Protein AF-A0AAW0RU23-F1 (afdb_monomer_lite)

Structure (mmCIF, N/CA/C/O backbone):
data_AF-A0AAW0RU23-F1
#
_entry.id   AF-A0AAW0RU23-F1
#
loop_
_atom_site.group_PDB
_atom_site.id
_atom_site.type_symbol
_atom_site.label_atom_id
_atom_site.label_alt_id
_atom_site.label_comp_id
_atom_site.label_asym_id
_atom_site.label_entity_id
_atom_site.label_seq_id
_atom_site.pdbx_PDB_ins_code
_atom_site.Cartn_x
_atom_site.Cartn_y
_atom_site.Cartn_z
_atom_site.occupancy
_atom_site.B_iso_or_equiv
_atom_site.auth_seq_id
_atom_site.auth_comp_id
_atom_site.auth_asym_id
_atom_site.auth_atom_id
_atom_site.pdbx_PDB_model_num
ATOM 1 N N . MET A 1 1 ? -8.037 -22.443 -34.637 1.00 38.09 1 MET A N 1
ATOM 2 C CA . MET A 1 1 ? -6.584 -22.162 -34.730 1.00 38.09 1 MET A CA 1
ATOM 3 C C . MET A 1 1 ? -6.130 -20.941 -33.919 1.00 38.09 1 MET A C 1
ATOM 5 O O . MET A 1 1 ? -4.995 -20.953 -33.476 1.00 38.09 1 MET A O 1
ATOM 9 N N . SER A 1 2 ? -6.974 -19.939 -33.635 1.00 35.97 2 SER A N 1
ATOM 10 C CA . SER A 1 2 ? -6.599 -18.758 -32.823 1.00 35.97 2 SER A CA 1
ATOM 11 C C . SER A 1 2 ? -6.373 -19.030 -31.323 1.00 35.97 2 SER A C 1
ATOM 13 O O . SER A 1 2 ? -5.553 -18.364 -30.702 1.00 35.97 2 SER A O 1
ATOM 15 N N . GLN A 1 3 ? -7.039 -20.031 -30.735 1.00 36.38 3 GLN A N 1
ATOM 16 C CA . GLN A 1 3 ? -6.886 -20.366 -29.307 1.00 36.38 3 GLN A CA 1
ATOM 17 C C . GLN A 1 3 ? -5.561 -21.070 -28.964 1.00 36.38 3 GLN A C 1
ATOM 19 O O . GLN A 1 3 ? -5.046 -20.898 -27.863 1.00 36.38 3 GLN A O 1
ATOM 24 N N . PHE A 1 4 ? -4.975 -21.823 -29.902 1.00 34.88 4 PHE A N 1
ATOM 25 C CA . PHE A 1 4 ? -3.694 -22.505 -29.673 1.00 34.88 4 PHE A CA 1
ATOM 26 C C . PHE A 1 4 ? -2.514 -21.526 -29.663 1.00 34.88 4 PHE A C 1
ATOM 28 O O . PHE A 1 4 ? -1.652 -21.635 -28.797 1.00 34.88 4 PHE A O 1
ATOM 35 N N . PHE A 1 5 ? -2.523 -20.525 -30.553 1.00 41.91 5 PHE A N 1
ATOM 36 C CA . PHE A 1 5 ? -1.505 -19.472 -30.570 1.00 41.91 5 PHE A CA 1
ATOM 37 C C . PHE A 1 5 ? -1.554 -18.593 -29.315 1.00 41.91 5 PHE A C 1
ATOM 39 O O . PHE A 1 5 ? -0.505 -18.232 -28.788 1.00 41.91 5 PHE A O 1
ATOM 46 N N . GLY A 1 6 ? -2.745 -18.296 -28.783 1.00 51.44 6 GLY A N 1
ATOM 47 C CA . GLY A 1 6 ? -2.887 -17.521 -27.545 1.00 51.44 6 GLY A CA 1
ATOM 48 C C . GLY A 1 6 ? -2.181 -18.171 -26.349 1.00 51.44 6 GLY A C 1
ATOM 49 O O . GLY A 1 6 ? -1.418 -17.505 -25.652 1.00 51.44 6 GLY A O 1
ATOM 50 N N . ASN A 1 7 ? -2.349 -19.485 -26.169 1.00 56.75 7 ASN A N 1
ATOM 51 C CA . ASN A 1 7 ? -1.739 -20.213 -25.053 1.00 56.75 7 ASN A CA 1
ATOM 52 C C . ASN A 1 7 ? -0.218 -20.338 -25.174 1.00 56.75 7 ASN A C 1
ATOM 54 O O . ASN A 1 7 ? 0.485 -20.140 -24.187 1.00 56.75 7 ASN A O 1
ATOM 58 N N . SER A 1 8 ? 0.315 -20.625 -26.362 1.00 55.78 8 SER A N 1
ATOM 59 C CA . SER A 1 8 ? 1.769 -20.732 -26.547 1.00 55.78 8 SER A CA 1
ATOM 60 C C . SER A 1 8 ? 2.477 -19.383 -26.401 1.00 55.78 8 SER A C 1
ATOM 62 O O . SER A 1 8 ? 3.564 -19.325 -25.831 1.00 55.78 8 SER A O 1
ATOM 64 N N . THR A 1 9 ? 1.850 -18.290 -26.844 1.00 60.88 9 THR A N 1
ATOM 65 C CA . THR A 1 9 ? 2.414 -16.934 -26.702 1.00 60.88 9 THR A CA 1
ATOM 66 C C . THR A 1 9 ? 2.360 -16.458 -25.249 1.00 60.88 9 THR A C 1
ATOM 68 O O . THR A 1 9 ? 3.312 -15.856 -24.758 1.00 60.88 9 THR A O 1
ATOM 71 N N . PHE A 1 10 ? 1.286 -16.794 -24.530 1.00 62.72 10 PHE A N 1
ATOM 72 C CA . PHE A 1 10 ? 1.149 -16.530 -23.098 1.00 62.72 10 PHE A CA 1
ATOM 73 C C . PHE A 1 10 ? 2.180 -17.304 -22.261 1.00 62.72 10 PHE A C 1
ATOM 75 O O . PHE A 1 10 ? 2.854 -16.720 -21.414 1.00 62.72 10 PHE A O 1
ATOM 82 N N . LEU A 1 11 ? 2.364 -18.601 -22.535 1.00 67.81 11 LEU A N 1
ATOM 83 C CA . LEU A 1 11 ? 3.359 -19.434 -21.851 1.00 67.81 11 LEU A CA 1
ATOM 84 C C . LEU A 1 11 ? 4.793 -18.971 -22.133 1.00 67.81 11 LEU A C 1
ATOM 86 O O . LEU A 1 11 ? 5.612 -18.946 -21.217 1.00 67.81 11 LEU A O 1
ATOM 90 N N . LEU A 1 12 ? 5.085 -18.556 -23.370 1.00 65.62 12 LEU A N 1
ATOM 91 C CA . LEU A 1 12 ? 6.379 -17.979 -23.731 1.00 65.62 12 LEU A CA 1
ATOM 92 C C . LEU A 1 12 ? 6.622 -16.647 -23.006 1.00 65.62 12 LEU A C 1
ATOM 94 O O . LEU A 1 12 ? 7.703 -16.446 -22.461 1.00 65.62 12 LEU A O 1
ATOM 98 N N . GLY A 1 13 ? 5.614 -15.769 -22.948 1.00 60.81 13 GLY A N 1
ATOM 99 C CA . GLY A 1 13 ? 5.683 -14.505 -22.211 1.00 60.81 13 GLY A CA 1
ATOM 100 C C . GLY A 1 13 ? 5.986 -14.717 -20.726 1.00 60.81 13 GLY A C 1
ATOM 101 O O . GLY A 1 13 ? 6.918 -14.106 -20.206 1.00 60.81 13 GLY A O 1
ATOM 102 N N . ARG A 1 14 ? 5.284 -15.656 -20.073 1.00 62.38 14 ARG A N 1
ATOM 103 C CA . ARG A 1 14 ? 5.563 -16.027 -18.675 1.00 62.38 14 ARG A CA 1
ATOM 104 C C . ARG A 1 14 ? 6.965 -16.592 -18.498 1.00 62.38 14 ARG A C 1
ATOM 106 O O . ARG A 1 14 ? 7.697 -16.125 -17.637 1.00 62.38 14 ARG A O 1
ATOM 113 N N . TYR A 1 15 ? 7.364 -17.554 -19.331 1.00 66.00 15 TYR A N 1
ATOM 114 C CA . TYR A 1 15 ? 8.691 -18.167 -19.248 1.00 66.00 15 TYR A CA 1
ATOM 115 C C . TYR A 1 15 ? 9.813 -17.130 -19.392 1.00 66.00 15 TYR A C 1
ATOM 117 O O . TYR A 1 15 ? 10.787 -17.157 -18.638 1.00 66.00 15 TYR A O 1
ATOM 125 N N . LEU A 1 16 ? 9.676 -16.194 -20.333 1.00 64.50 16 LEU A N 1
ATOM 126 C CA . LEU A 1 16 ? 10.646 -15.121 -20.533 1.00 64.50 16 LEU A CA 1
ATOM 127 C C . LEU A 1 16 ? 10.663 -14.145 -19.355 1.00 64.50 16 LEU A C 1
ATOM 129 O O . LEU A 1 16 ? 11.746 -13.807 -18.888 1.00 64.50 16 LEU A O 1
ATOM 133 N N . ALA A 1 17 ? 9.501 -13.744 -18.834 1.00 60.34 17 ALA A N 1
ATOM 134 C CA . ALA A 1 17 ? 9.418 -12.869 -17.668 1.00 60.34 17 ALA A CA 1
ATOM 135 C C . ALA A 1 17 ? 10.075 -13.497 -16.430 1.00 60.34 17 ALA A C 1
ATOM 137 O O . ALA A 1 17 ? 10.890 -12.848 -15.777 1.00 60.34 17 ALA A O 1
ATOM 138 N N . THR A 1 18 ? 9.815 -14.781 -16.160 1.00 60.78 18 THR A N 1
ATOM 139 C CA . THR A 1 18 ? 10.441 -15.499 -15.041 1.00 60.78 18 THR A CA 1
ATOM 140 C C . THR A 1 18 ? 11.961 -15.577 -15.205 1.00 60.78 18 THR A C 1
ATOM 142 O O . THR A 1 18 ? 12.696 -15.305 -14.261 1.00 60.78 18 THR A O 1
ATOM 145 N N . ASN A 1 19 ? 12.467 -15.878 -16.406 1.00 59.69 19 ASN A N 1
ATOM 146 C CA . ASN A 1 19 ? 13.914 -15.963 -16.637 1.00 59.69 19 ASN A CA 1
ATOM 147 C C . ASN A 1 19 ? 14.618 -14.595 -16.636 1.00 59.69 19 ASN A C 1
ATOM 149 O O . ASN A 1 19 ? 15.787 -14.513 -16.252 1.00 59.69 19 ASN A O 1
ATOM 153 N N . LEU A 1 20 ? 13.929 -13.526 -17.046 1.00 61.69 20 LEU A N 1
ATOM 154 C CA . LEU A 1 20 ? 14.442 -12.154 -16.996 1.00 61.69 20 LEU A CA 1
ATOM 155 C C . LEU A 1 20 ? 14.498 -11.626 -15.556 1.00 61.69 20 LEU A C 1
ATOM 157 O O . LEU A 1 20 ? 15.523 -11.064 -15.168 1.00 61.69 20 LEU A O 1
ATOM 161 N N . ALA A 1 21 ? 13.451 -11.878 -14.762 1.00 53.62 21 ALA A N 1
ATOM 162 C CA . ALA A 1 21 ? 13.387 -11.520 -13.344 1.00 53.62 21 ALA A CA 1
ATOM 163 C C . ALA A 1 21 ? 14.470 -12.242 -12.521 1.00 53.62 21 ALA A C 1
ATOM 165 O O . ALA A 1 21 ? 15.163 -11.624 -11.714 1.00 53.62 21 ALA A O 1
ATOM 166 N N . VAL A 1 22 ? 14.687 -13.538 -12.778 1.00 49.31 22 VAL A N 1
ATOM 167 C CA . VAL A 1 22 ? 15.686 -14.347 -12.055 1.00 49.31 22 VAL A CA 1
ATOM 168 C C . VAL A 1 22 ? 17.123 -13.910 -12.359 1.00 49.31 22 VAL A C 1
ATOM 170 O O . VAL A 1 22 ? 17.962 -13.905 -11.462 1.00 49.31 22 VAL A O 1
ATOM 173 N N . ASN A 1 23 ? 17.429 -13.510 -13.597 1.00 49.94 23 ASN A N 1
ATOM 174 C CA . ASN A 1 23 ? 18.815 -13.250 -14.000 1.00 49.94 23 ASN A CA 1
ATOM 175 C C . ASN A 1 23 ? 19.253 -11.781 -13.899 1.00 49.94 23 ASN A C 1
ATOM 177 O O . ASN A 1 23 ? 20.418 -11.495 -14.175 1.00 49.94 23 ASN A O 1
ATOM 181 N N . ARG A 1 24 ? 18.354 -10.839 -13.552 1.00 54.88 24 ARG A N 1
ATOM 182 C CA . ARG A 1 24 ? 18.622 -9.378 -13.520 1.00 54.88 24 ARG A CA 1
ATOM 183 C C . ARG A 1 24 ? 19.391 -8.872 -14.756 1.00 54.88 24 ARG A C 1
ATOM 185 O O . ARG A 1 24 ? 20.092 -7.862 -14.713 1.00 54.88 24 ARG A O 1
ATOM 192 N N . ALA A 1 25 ? 19.252 -9.565 -15.886 1.00 53.34 25 ALA A N 1
ATOM 193 C CA . ALA A 1 25 ? 20.052 -9.375 -17.094 1.00 53.34 25 ALA A CA 1
ATOM 194 C C . ALA A 1 25 ? 19.447 -8.307 -18.021 1.00 53.34 25 ALA A C 1
ATOM 196 O O . ALA A 1 25 ? 19.596 -8.363 -19.242 1.00 53.34 25 ALA A O 1
ATOM 197 N N . PHE A 1 26 ? 18.751 -7.319 -17.453 1.00 57.19 26 PHE A N 1
ATOM 198 C CA . PHE A 1 26 ? 17.956 -6.335 -18.192 1.00 57.19 26 PHE A CA 1
ATOM 199 C C . PHE A 1 26 ? 18.787 -5.490 -19.166 1.00 57.19 26 PHE A C 1
ATOM 201 O O . PHE A 1 26 ? 18.306 -5.140 -20.242 1.00 57.19 26 PHE A O 1
ATOM 208 N N . ALA A 1 27 ? 20.059 -5.231 -18.844 1.00 49.38 27 ALA A N 1
ATOM 209 C CA . ALA A 1 27 ? 20.971 -4.512 -19.734 1.00 49.38 27 ALA A CA 1
ATOM 210 C C . ALA A 1 27 ? 21.321 -5.311 -21.007 1.00 49.38 27 ALA A C 1
ATOM 212 O O . ALA A 1 27 ? 21.412 -4.724 -22.083 1.00 49.38 27 ALA A O 1
ATOM 213 N N . MET A 1 28 ? 21.461 -6.641 -20.911 1.00 49.16 28 MET A N 1
ATOM 214 C CA . MET A 1 28 ? 21.683 -7.520 -22.072 1.00 49.16 28 MET A CA 1
ATOM 215 C C . MET A 1 28 ? 20.376 -7.856 -22.802 1.00 49.16 28 MET A C 1
ATOM 217 O O . MET A 1 28 ? 20.379 -8.085 -24.009 1.00 49.16 28 MET A O 1
ATOM 221 N N . ALA A 1 29 ? 19.245 -7.821 -22.097 1.00 59.72 29 ALA A N 1
ATOM 222 C CA . ALA A 1 29 ? 17.933 -8.125 -22.652 1.00 59.72 29 ALA A CA 1
ATOM 223 C C . ALA A 1 29 ? 17.276 -6.962 -23.414 1.00 59.72 29 ALA A C 1
ATOM 225 O O . ALA A 1 29 ? 16.262 -7.188 -24.062 1.00 59.72 29 ALA A O 1
ATOM 226 N N . ARG A 1 30 ? 17.821 -5.735 -23.387 1.00 61.84 30 ARG A N 1
ATOM 227 C CA . ARG A 1 30 ? 17.202 -4.560 -24.037 1.00 61.84 30 ARG A CA 1
ATOM 228 C C . ARG A 1 30 ? 16.893 -4.788 -25.520 1.00 61.84 30 ARG A C 1
ATOM 230 O O . ARG A 1 30 ? 15.743 -4.658 -25.926 1.00 61.84 30 ARG A O 1
ATOM 237 N N . GLY A 1 31 ? 17.900 -5.167 -26.310 1.00 63.31 31 GLY A N 1
ATOM 238 C CA . GLY A 1 31 ? 17.716 -5.419 -27.745 1.00 63.31 31 GLY A CA 1
ATOM 239 C C . GLY A 1 31 ? 16.822 -6.630 -28.028 1.00 63.31 31 GLY A C 1
ATOM 240 O O . GLY A 1 31 ? 16.142 -6.677 -29.047 1.00 63.31 31 GLY A O 1
ATOM 241 N N . PHE A 1 32 ? 16.776 -7.585 -27.097 1.00 69.94 32 PHE A N 1
ATOM 242 C CA . PHE A 1 32 ? 15.933 -8.771 -27.194 1.00 69.94 32 PHE A CA 1
ATOM 243 C C . PHE A 1 32 ? 14.460 -8.451 -26.901 1.00 69.94 32 PHE A C 1
ATOM 245 O O . PHE A 1 32 ? 13.590 -8.811 -27.687 1.00 69.94 32 PHE A O 1
ATOM 252 N N . ILE A 1 33 ? 14.171 -7.707 -25.829 1.00 73.50 33 ILE A N 1
ATOM 253 C CA . ILE A 1 33 ? 12.808 -7.306 -25.459 1.00 73.50 33 ILE A CA 1
ATOM 254 C C . ILE A 1 33 ? 12.221 -6.374 -26.522 1.00 73.50 33 ILE A C 1
ATOM 256 O O . ILE A 1 33 ? 11.090 -6.586 -26.952 1.00 73.50 33 ILE A O 1
ATOM 260 N N . GLU A 1 34 ? 12.990 -5.387 -26.996 1.00 74.69 34 GLU A N 1
ATOM 261 C CA . GLU A 1 34 ? 12.545 -4.443 -28.033 1.00 74.69 34 GLU A CA 1
ATOM 262 C C . GLU A 1 34 ? 12.265 -5.129 -29.387 1.00 74.69 34 GLU A C 1
ATOM 264 O O . GLU A 1 34 ? 11.477 -4.609 -30.177 1.00 74.69 34 GLU A O 1
ATOM 269 N N . SER A 1 35 ? 12.842 -6.313 -29.640 1.00 80.81 35 SER A N 1
ATOM 270 C CA . SER A 1 35 ? 12.597 -7.086 -30.867 1.00 80.81 35 SER A CA 1
ATOM 271 C C . SER A 1 35 ? 11.231 -7.784 -30.910 1.00 80.81 35 SER A C 1
ATOM 273 O O . SER A 1 35 ? 10.768 -8.160 -31.988 1.00 80.81 35 SER A O 1
ATOM 275 N N . PHE A 1 36 ? 10.561 -7.946 -29.763 1.00 81.50 36 PHE A N 1
ATOM 276 C CA . PHE A 1 36 ? 9.238 -8.564 -29.717 1.00 81.50 36 PHE A CA 1
ATOM 277 C C . PHE A 1 36 ? 8.126 -7.587 -30.115 1.00 81.50 36 PHE A C 1
ATOM 279 O O . PHE A 1 36 ? 8.243 -6.397 -29.832 1.00 81.50 36 PHE A O 1
ATOM 286 N N . PRO A 1 37 ? 7.005 -8.068 -30.686 1.00 85.94 37 PRO A N 1
ATOM 287 C CA . PRO A 1 37 ? 5.783 -7.278 -30.839 1.00 85.94 37 PRO A CA 1
ATOM 288 C C . PRO A 1 37 ? 5.305 -6.672 -29.511 1.00 85.94 37 PRO A C 1
ATOM 290 O O . PRO A 1 37 ? 5.506 -7.266 -28.446 1.00 85.94 37 PRO A O 1
ATOM 293 N N . VAL A 1 38 ? 4.635 -5.515 -29.580 1.00 84.12 38 VAL A N 1
ATOM 294 C CA . VAL A 1 38 ? 4.114 -4.777 -28.409 1.00 84.12 38 VAL A CA 1
ATOM 295 C C . VAL A 1 38 ? 3.295 -5.695 -27.504 1.00 84.12 38 VAL A C 1
ATOM 297 O O . VAL A 1 38 ? 3.458 -5.674 -26.292 1.00 84.12 38 VAL A O 1
ATOM 300 N N . GLU A 1 39 ? 2.461 -6.559 -28.075 1.00 83.25 39 GLU A N 1
ATOM 301 C CA . GLU A 1 39 ? 1.577 -7.457 -27.335 1.00 83.25 39 GLU A CA 1
ATOM 302 C C . GLU A 1 39 ? 2.360 -8.416 -26.430 1.00 83.25 39 GLU A C 1
ATOM 304 O O . GLU A 1 39 ? 1.966 -8.656 -25.289 1.00 83.25 39 GLU A O 1
ATOM 309 N N . ILE A 1 40 ? 3.497 -8.928 -26.911 1.00 80.38 40 ILE A N 1
ATOM 310 C CA . ILE A 1 40 ? 4.370 -9.817 -26.135 1.00 80.38 40 ILE A CA 1
ATOM 311 C C . ILE A 1 40 ? 5.120 -9.018 -25.067 1.00 80.38 40 ILE A C 1
ATOM 313 O O . ILE A 1 40 ? 5.227 -9.479 -23.932 1.00 80.38 40 ILE A O 1
ATOM 317 N N . ARG A 1 41 ? 5.585 -7.803 -25.384 1.00 83.62 41 ARG A N 1
ATOM 318 C CA . ARG A 1 41 ? 6.240 -6.927 -24.399 1.00 83.62 41 ARG A CA 1
ATOM 319 C C . ARG A 1 41 ? 5.310 -6.577 -23.241 1.00 83.62 41 ARG A C 1
ATOM 321 O O . ARG A 1 41 ? 5.702 -6.719 -22.090 1.00 83.62 41 ARG A O 1
ATOM 328 N N . LEU A 1 42 ? 4.060 -6.220 -23.535 1.00 83.25 42 LEU A N 1
ATOM 329 C CA . LEU A 1 42 ? 3.047 -5.931 -22.518 1.00 83.25 42 LEU A CA 1
ATOM 330 C C . LEU A 1 42 ? 2.737 -7.152 -21.640 1.00 83.25 42 LEU A C 1
ATOM 332 O O . LEU A 1 42 ? 2.493 -6.991 -20.446 1.00 83.25 42 LEU A O 1
ATOM 336 N N . LEU A 1 43 ? 2.758 -8.367 -22.201 1.00 80.19 43 LEU A N 1
ATOM 337 C CA . LEU A 1 43 ? 2.636 -9.599 -21.414 1.00 80.19 43 LEU A CA 1
ATOM 338 C C . LEU A 1 43 ? 3.840 -9.806 -20.492 1.00 80.19 43 LEU A C 1
ATOM 340 O O . LEU A 1 43 ? 3.646 -10.151 -19.333 1.00 80.19 43 LEU A O 1
ATOM 344 N N . ILE A 1 44 ? 5.058 -9.553 -20.977 1.00 80.38 44 ILE A N 1
ATOM 345 C CA . ILE A 1 44 ? 6.272 -9.631 -20.153 1.00 80.38 44 ILE A CA 1
ATOM 346 C C . ILE A 1 44 ? 6.192 -8.619 -19.005 1.00 80.38 44 ILE A C 1
ATOM 348 O O . ILE A 1 44 ? 6.396 -8.992 -17.856 1.00 80.38 44 ILE A O 1
ATOM 352 N N . TYR A 1 45 ? 5.831 -7.365 -19.293 1.00 83.38 45 TYR A N 1
ATOM 353 C CA . TYR A 1 45 ? 5.740 -6.311 -18.280 1.00 83.38 45 TYR A CA 1
ATOM 354 C C . TYR A 1 45 ? 4.728 -6.639 -17.177 1.00 83.38 45 TYR A C 1
ATOM 356 O O . TYR A 1 45 ? 4.981 -6.357 -16.012 1.00 83.38 45 TYR A O 1
ATOM 364 N N . ARG A 1 46 ? 3.607 -7.287 -17.506 1.00 77.69 46 ARG A N 1
ATOM 365 C CA . ARG A 1 46 ? 2.605 -7.698 -16.507 1.00 77.69 46 ARG A CA 1
ATOM 366 C C . ARG A 1 46 ? 3.103 -8.743 -15.513 1.00 77.69 46 ARG A C 1
ATOM 368 O O . ARG A 1 46 ? 2.539 -8.844 -14.432 1.00 77.69 46 ARG A O 1
ATOM 375 N N . GLU A 1 47 ? 4.115 -9.517 -15.882 1.00 79.00 47 GLU A N 1
ATOM 376 C CA . GLU A 1 47 ? 4.689 -10.565 -15.032 1.00 79.00 47 GLU A CA 1
ATOM 377 C C . GLU A 1 47 ? 5.990 -10.102 -14.345 1.00 79.00 47 GLU A C 1
ATOM 379 O O . GLU A 1 47 ? 6.580 -10.855 -13.572 1.00 79.00 47 GLU A O 1
ATOM 384 N N . CYS A 1 48 ? 6.460 -8.881 -14.624 1.00 76.81 48 CYS A N 1
ATOM 385 C CA . CYS A 1 48 ? 7.631 -8.294 -13.978 1.00 76.81 48 CYS A CA 1
ATOM 386 C C . CYS A 1 48 ? 7.278 -7.697 -12.609 1.00 76.81 48 CYS A C 1
ATOM 388 O O . CYS A 1 48 ? 6.186 -7.164 -12.409 1.00 76.81 48 CYS A O 1
ATOM 390 N N . SER A 1 49 ? 8.241 -7.722 -11.680 1.00 77.88 49 SER A N 1
ATOM 391 C CA . SER A 1 49 ? 8.111 -6.975 -10.426 1.00 77.88 49 SER A CA 1
ATOM 392 C C . SER A 1 49 ? 8.082 -5.468 -10.695 1.00 77.88 49 SER A C 1
ATOM 394 O O . SER A 1 49 ? 8.567 -4.987 -11.725 1.00 77.88 49 SER A O 1
ATOM 396 N N . PHE A 1 50 ? 7.553 -4.693 -9.749 1.00 80.38 50 PHE A N 1
ATOM 397 C CA . PHE A 1 50 ? 7.486 -3.242 -9.902 1.00 80.38 50 PHE A CA 1
ATOM 398 C C . PHE A 1 50 ? 8.881 -2.601 -10.038 1.00 80.38 50 PHE A C 1
ATOM 400 O O . PHE A 1 50 ? 9.074 -1.664 -10.814 1.00 80.38 50 PHE A O 1
ATOM 407 N N . THR A 1 51 ? 9.882 -3.159 -9.357 1.00 77.94 51 THR A N 1
ATOM 408 C CA . THR A 1 51 ? 11.286 -2.746 -9.483 1.00 77.94 51 THR A CA 1
ATOM 409 C C . THR A 1 51 ? 11.873 -3.056 -10.855 1.00 77.94 51 THR A C 1
ATOM 411 O O . THR A 1 51 ? 12.542 -2.201 -11.443 1.00 77.94 51 THR A O 1
ATOM 414 N N . ASP A 1 52 ? 11.601 -4.239 -11.407 1.00 79.62 52 ASP A N 1
ATOM 415 C CA . ASP A 1 52 ? 12.052 -4.589 -12.757 1.00 79.62 52 ASP A CA 1
ATOM 416 C C . ASP A 1 52 ? 11.446 -3.640 -13.793 1.00 79.62 52 ASP A C 1
ATOM 418 O O . ASP A 1 52 ? 12.145 -3.142 -14.678 1.00 79.62 52 ASP A O 1
ATOM 422 N N . LEU A 1 53 ? 10.160 -3.319 -13.637 1.00 81.50 53 LEU A N 1
ATOM 423 C CA . LEU A 1 53 ? 9.463 -2.340 -14.466 1.00 81.50 53 LEU A CA 1
ATOM 424 C C . LEU A 1 53 ? 10.072 -0.945 -14.348 1.00 81.50 53 LEU A C 1
ATOM 426 O O . LEU A 1 53 ? 10.283 -0.285 -15.366 1.00 81.50 53 LEU A O 1
ATOM 430 N N . ALA A 1 54 ? 10.412 -0.509 -13.135 1.00 79.12 54 ALA A N 1
ATOM 431 C CA . ALA A 1 54 ? 11.069 0.772 -12.919 1.00 79.12 54 ALA A CA 1
ATOM 432 C C . ALA A 1 54 ? 12.446 0.829 -13.593 1.00 79.12 54 ALA A C 1
ATOM 434 O O . ALA A 1 54 ? 12.782 1.837 -14.213 1.00 79.12 54 ALA A O 1
ATOM 435 N N . HIS A 1 55 ? 13.219 -0.259 -13.549 1.00 78.38 55 HIS A N 1
ATOM 436 C CA . HIS A 1 55 ? 14.488 -0.355 -14.268 1.00 78.38 55 HIS A CA 1
ATOM 437 C C . HIS A 1 55 ? 14.299 -0.358 -15.788 1.00 78.38 55 HIS A C 1
ATOM 439 O O . HIS A 1 55 ? 14.959 0.417 -16.483 1.00 78.38 55 HIS A O 1
ATOM 445 N N . LEU A 1 56 ? 13.372 -1.162 -16.311 1.00 78.94 56 LEU A N 1
ATOM 446 C CA . LEU A 1 56 ? 13.030 -1.204 -17.737 1.00 78.94 56 LEU A CA 1
ATOM 447 C C . LEU A 1 56 ? 12.594 0.169 -18.262 1.00 78.94 56 LEU A C 1
ATOM 449 O O . LEU A 1 56 ? 13.004 0.588 -19.346 1.00 78.94 56 LEU A O 1
ATOM 453 N N . ALA A 1 57 ? 11.825 0.903 -17.464 1.00 78.31 57 ALA A N 1
ATOM 454 C CA . ALA A 1 57 ? 11.350 2.242 -17.778 1.00 78.31 57 ALA A CA 1
ATOM 455 C C . ALA A 1 57 ? 12.487 3.274 -17.924 1.00 78.31 57 ALA A C 1
ATOM 457 O O . ALA A 1 57 ? 12.316 4.272 -18.623 1.00 78.31 57 ALA A O 1
ATOM 458 N N . THR A 1 58 ? 13.669 3.029 -17.344 1.00 77.69 58 THR A N 1
ATOM 459 C CA . THR A 1 58 ? 14.849 3.894 -17.546 1.00 77.69 58 THR A CA 1
ATOM 460 C C . THR A 1 58 ? 15.584 3.649 -18.869 1.00 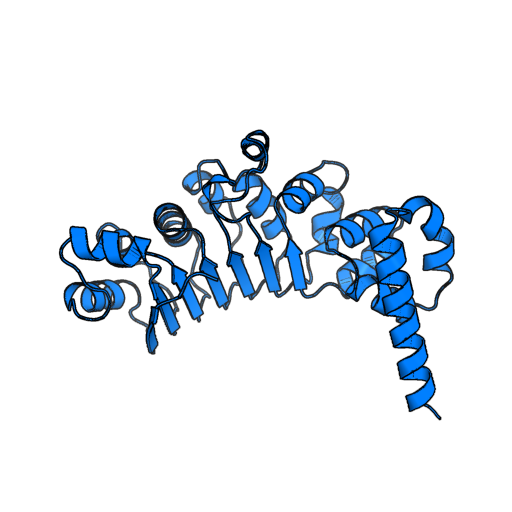77.69 58 THR A C 1
ATOM 462 O O . THR A 1 58 ? 16.418 4.466 -19.257 1.00 77.69 58 THR A O 1
ATOM 465 N N . LEU A 1 59 ? 15.292 2.555 -19.586 1.00 76.81 59 LEU A N 1
ATOM 466 C CA . LEU A 1 59 ? 16.057 2.153 -20.774 1.00 76.81 59 LEU A CA 1
ATOM 467 C C . LEU A 1 59 ? 15.774 3.031 -21.998 1.00 76.81 59 LEU A C 1
ATOM 469 O O . LEU A 1 59 ? 16.702 3.417 -22.713 1.00 76.81 59 LEU A O 1
ATOM 473 N N . CYS A 1 60 ? 14.498 3.314 -22.274 1.00 79.38 60 CYS A N 1
ATOM 474 C CA . CYS A 1 60 ? 14.088 4.181 -23.375 1.00 79.38 60 CYS A CA 1
ATOM 475 C C . CYS A 1 60 ? 12.658 4.715 -23.189 1.00 79.38 60 CYS A C 1
ATOM 477 O O . CYS A 1 60 ? 11.856 4.186 -22.418 1.00 79.38 60 CYS A O 1
ATOM 479 N N . ARG A 1 61 ? 12.320 5.770 -23.942 1.00 83.12 61 ARG A N 1
ATOM 480 C CA . ARG A 1 61 ? 11.017 6.447 -23.851 1.00 83.12 61 ARG A CA 1
ATOM 481 C C . ARG A 1 61 ? 9.838 5.556 -24.257 1.00 83.12 61 ARG A C 1
ATOM 483 O O . ARG A 1 61 ? 8.761 5.703 -23.688 1.00 83.12 61 ARG A O 1
ATOM 490 N N . THR A 1 62 ? 10.024 4.664 -25.228 1.00 84.69 62 THR A N 1
ATOM 491 C CA . THR A 1 62 ? 8.965 3.744 -25.669 1.00 84.69 62 THR A CA 1
ATOM 492 C C . THR A 1 62 ? 8.609 2.770 -24.550 1.00 84.69 62 THR A C 1
ATOM 494 O O . THR A 1 62 ? 7.451 2.722 -24.151 1.00 84.69 62 THR A O 1
ATOM 497 N N . THR A 1 63 ? 9.606 2.108 -23.955 1.00 82.56 63 THR A N 1
ATOM 498 C CA . THR A 1 63 ? 9.409 1.217 -22.803 1.00 82.56 63 THR A CA 1
ATOM 499 C C . THR A 1 63 ? 8.790 1.950 -21.617 1.00 82.56 63 THR A C 1
ATOM 501 O O . THR A 1 63 ? 7.849 1.449 -21.018 1.00 82.56 63 THR A O 1
ATOM 504 N N . LEU A 1 64 ? 9.250 3.168 -21.308 1.00 83.94 64 LEU A N 1
ATOM 505 C CA . LEU A 1 64 ? 8.661 3.998 -20.250 1.00 83.94 64 LEU A CA 1
ATOM 506 C C . LEU A 1 64 ? 7.154 4.227 -20.450 1.00 83.94 64 LEU A C 1
ATOM 508 O O . LEU A 1 64 ? 6.389 4.177 -19.489 1.00 83.94 64 LEU A O 1
ATOM 512 N N . ASN A 1 65 ? 6.731 4.507 -21.685 1.00 86.19 65 ASN A N 1
ATOM 513 C CA . ASN A 1 65 ? 5.319 4.694 -22.002 1.00 86.19 65 ASN A CA 1
ATOM 514 C C . ASN A 1 65 ? 4.541 3.383 -21.888 1.00 86.19 65 ASN A C 1
ATOM 516 O O . ASN A 1 65 ? 3.513 3.361 -21.226 1.00 86.19 65 ASN A O 1
ATOM 520 N N . GLU A 1 66 ? 5.052 2.300 -22.474 1.00 87.56 66 GLU A N 1
ATOM 521 C CA . GLU A 1 66 ? 4.386 0.994 -22.443 1.00 87.56 66 GLU A CA 1
ATOM 522 C C . GLU A 1 66 ? 4.203 0.486 -21.006 1.00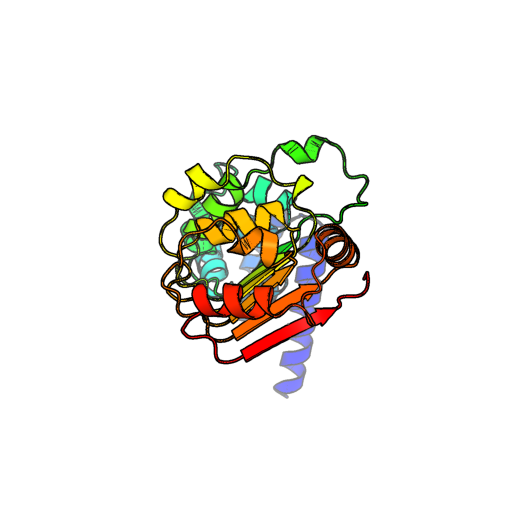 87.56 66 GLU A C 1
ATOM 524 O O . GLU A 1 66 ? 3.099 0.091 -20.636 1.00 87.56 66 GLU A O 1
ATOM 529 N N . VAL A 1 67 ? 5.249 0.582 -20.175 1.00 85.44 67 VAL A N 1
ATOM 530 C CA . VAL A 1 67 ? 5.202 0.236 -18.745 1.00 85.44 67 VAL A CA 1
ATOM 531 C C . VAL A 1 67 ? 4.188 1.108 -18.004 1.00 85.44 67 VAL A C 1
ATOM 533 O O . VAL A 1 67 ? 3.344 0.588 -17.272 1.00 85.44 67 VAL A O 1
ATOM 536 N N . GLY A 1 68 ? 4.235 2.429 -18.202 1.00 83.94 68 GLY A N 1
ATOM 537 C CA . GLY A 1 68 ? 3.292 3.351 -17.568 1.00 83.94 68 GLY A CA 1
ATOM 538 C C . GLY A 1 68 ? 1.839 3.087 -17.968 1.00 83.94 68 GLY A C 1
ATOM 539 O O . GLY A 1 68 ? 0.942 3.205 -17.140 1.00 83.94 68 GLY A O 1
ATOM 540 N N . ASP A 1 69 ? 1.581 2.688 -19.211 1.00 84.38 69 ASP A N 1
ATOM 541 C CA . ASP A 1 69 ? 0.224 2.447 -19.713 1.00 84.38 69 ASP A CA 1
ATOM 542 C C . ASP A 1 69 ? -0.348 1.089 -19.266 1.00 84.38 69 ASP A C 1
ATOM 544 O O . ASP A 1 69 ? -1.568 0.952 -19.103 1.00 84.38 69 ASP A O 1
ATOM 548 N N . CYS A 1 70 ? 0.510 0.089 -19.030 1.00 82.56 70 CYS A N 1
ATOM 549 C CA . CYS A 1 70 ? 0.081 -1.263 -18.671 1.00 82.56 70 CYS A CA 1
ATOM 550 C C . CYS A 1 70 ? 0.063 -1.559 -17.169 1.00 82.56 70 CYS A C 1
ATOM 552 O O . CYS A 1 70 ? -0.618 -2.500 -16.755 1.00 82.56 70 CYS A O 1
ATOM 554 N N . THR A 1 71 ? 0.776 -0.778 -16.354 1.00 83.25 71 THR A N 1
ATOM 555 C CA . THR A 1 71 ? 0.870 -1.013 -14.907 1.00 83.25 71 THR A CA 1
ATOM 556 C C . THR A 1 71 ? -0.359 -0.447 -14.198 1.00 83.25 71 THR A C 1
ATOM 558 O O . THR A 1 71 ? -0.525 0.765 -14.067 1.00 83.25 71 THR A O 1
ATOM 561 N N . ARG A 1 72 ? -1.257 -1.339 -13.764 1.00 88.25 72 ARG A N 1
ATOM 562 C CA . ARG A 1 72 ? -2.492 -0.988 -13.031 1.00 88.25 72 ARG A CA 1
ATOM 563 C C . ARG A 1 72 ? -2.446 -1.356 -11.557 1.00 88.25 72 ARG A C 1
ATOM 565 O O . ARG A 1 72 ? -3.095 -0.692 -10.758 1.00 88.25 72 ARG A O 1
ATOM 572 N N . SER A 1 73 ? -1.665 -2.368 -11.213 1.00 87.75 73 SER A N 1
ATOM 573 C CA . SER A 1 73 ? -1.441 -2.799 -9.843 1.00 87.75 73 SER A CA 1
ATOM 574 C C . SER A 1 73 ? 0.058 -2.858 -9.582 1.00 87.75 73 SER A C 1
ATOM 576 O O . SER A 1 73 ? 0.826 -3.171 -10.494 1.00 87.75 73 SER A O 1
ATOM 578 N N . ALA A 1 74 ? 0.464 -2.524 -8.364 1.00 87.56 74 ALA A N 1
ATOM 579 C CA . ALA A 1 74 ? 1.837 -2.646 -7.911 1.00 87.56 74 ALA A CA 1
ATOM 580 C C . ALA A 1 74 ? 1.871 -3.313 -6.539 1.00 87.56 74 ALA A C 1
ATOM 582 O O . ALA A 1 74 ? 1.109 -2.950 -5.644 1.00 87.56 74 ALA A O 1
ATOM 583 N N . VAL A 1 75 ? 2.791 -4.258 -6.385 1.00 88.69 75 VAL A N 1
ATOM 584 C CA . VAL A 1 75 ? 3.217 -4.771 -5.084 1.00 88.69 75 VAL A CA 1
ATOM 585 C C . VAL A 1 75 ? 4.619 -4.228 -4.855 1.00 88.69 75 VAL A C 1
ATOM 587 O O . VAL A 1 75 ? 5.457 -4.351 -5.750 1.00 88.69 75 VAL A O 1
ATOM 590 N N . ILE A 1 76 ? 4.839 -3.577 -3.715 1.00 88.31 76 ILE A N 1
ATOM 591 C CA . ILE A 1 76 ? 6.150 -3.057 -3.328 1.00 88.31 76 ILE A CA 1
ATOM 592 C C . ILE A 1 76 ? 6.547 -3.573 -1.952 1.00 88.31 76 ILE A C 1
ATOM 594 O O . ILE A 1 76 ? 5.746 -3.553 -1.016 1.00 88.31 76 ILE A O 1
ATOM 598 N N . ASP A 1 77 ? 7.797 -3.992 -1.826 1.00 86.19 77 ASP A N 1
ATOM 599 C CA . ASP A 1 77 ? 8.412 -4.334 -0.550 1.00 86.19 77 ASP A CA 1
ATOM 600 C C . ASP A 1 77 ? 9.370 -3.230 -0.055 1.00 86.19 77 ASP A C 1
ATOM 602 O O . ASP A 1 77 ? 9.490 -2.135 -0.619 1.00 86.19 77 ASP A O 1
ATOM 606 N N . ILE A 1 78 ? 10.061 -3.497 1.052 1.00 80.88 78 ILE A N 1
ATOM 607 C CA . ILE A 1 78 ? 11.036 -2.568 1.637 1.00 80.88 78 ILE A CA 1
ATOM 608 C C . ILE A 1 78 ? 12.221 -2.271 0.715 1.00 80.88 78 ILE A C 1
ATOM 610 O O . ILE A 1 78 ? 12.721 -1.140 0.709 1.00 80.88 78 ILE A O 1
ATOM 614 N N . GLU A 1 79 ? 12.694 -3.254 -0.044 1.00 81.25 79 GLU A N 1
ATOM 615 C CA . GLU A 1 79 ? 13.803 -3.063 -0.974 1.00 81.25 79 GLU A CA 1
ATOM 616 C C . GLU A 1 79 ? 13.356 -2.250 -2.191 1.00 81.25 79 GLU A C 1
ATOM 618 O O . GLU A 1 79 ? 14.078 -1.345 -2.624 1.00 81.25 79 GLU A O 1
ATOM 623 N N . ASP A 1 80 ? 12.127 -2.458 -2.659 1.00 85.62 80 ASP A N 1
ATOM 624 C CA . ASP A 1 80 ? 11.513 -1.646 -3.703 1.00 85.62 80 ASP A CA 1
ATOM 625 C C . ASP A 1 80 ? 11.421 -0.179 -3.271 1.00 85.62 80 ASP A C 1
ATOM 627 O O . ASP A 1 80 ? 11.851 0.713 -4.005 1.00 85.62 80 ASP A O 1
ATOM 631 N N . ILE A 1 81 ? 10.966 0.110 -2.046 1.00 85.06 81 ILE A N 1
ATOM 632 C CA . ILE A 1 81 ? 10.898 1.492 -1.537 1.00 85.06 81 ILE A CA 1
ATOM 633 C C . ILE A 1 81 ? 12.286 2.157 -1.563 1.00 85.06 81 ILE A C 1
ATOM 635 O O . ILE A 1 81 ? 12.428 3.317 -1.971 1.00 85.06 81 ILE A O 1
ATOM 639 N N . ARG A 1 82 ? 13.345 1.430 -1.188 1.00 83.25 82 ARG A N 1
ATOM 640 C CA . ARG A 1 82 ? 14.731 1.934 -1.239 1.00 83.25 82 ARG A CA 1
ATOM 641 C C . ARG A 1 82 ? 15.204 2.195 -2.661 1.00 83.25 82 ARG A C 1
ATOM 643 O O . ARG A 1 82 ? 15.952 3.144 -2.894 1.00 83.25 82 ARG A O 1
ATOM 650 N N . LEU A 1 83 ? 14.824 1.338 -3.601 1.00 82.44 83 LEU A N 1
ATOM 651 C CA . LEU A 1 83 ? 15.217 1.451 -5.001 1.00 82.44 83 LEU A CA 1
ATOM 652 C C . LEU A 1 83 ? 14.501 2.614 -5.683 1.00 82.44 83 LEU A C 1
ATOM 654 O O . LEU A 1 83 ? 15.150 3.461 -6.295 1.00 82.44 83 LEU A O 1
ATOM 658 N N . LEU A 1 84 ? 13.185 2.708 -5.521 1.00 83.94 84 LEU A N 1
ATOM 659 C CA . LEU A 1 84 ? 12.336 3.710 -6.168 1.00 83.94 84 LEU A CA 1
ATOM 660 C C . LEU A 1 84 ? 12.648 5.138 -5.702 1.00 83.94 84 LEU A C 1
ATOM 662 O O . LEU A 1 84 ? 12.507 6.097 -6.463 1.00 83.94 84 LEU A O 1
ATOM 666 N N . THR A 1 85 ? 13.136 5.291 -4.471 1.00 82.88 85 THR A N 1
ATOM 667 C CA . THR A 1 85 ? 13.572 6.588 -3.933 1.00 82.88 85 THR A CA 1
ATOM 668 C C . THR A 1 85 ? 14.973 7.016 -4.378 1.00 82.88 85 THR A C 1
ATOM 670 O O . THR A 1 85 ? 15.427 8.105 -4.019 1.00 82.88 85 THR A O 1
ATOM 673 N N . ARG A 1 86 ? 15.670 6.217 -5.199 1.00 83.88 86 ARG A N 1
ATOM 674 C CA . ARG A 1 86 ? 16.959 6.619 -5.775 1.00 83.88 86 ARG A CA 1
ATOM 675 C C . ARG A 1 86 ? 16.775 7.747 -6.799 1.00 83.88 86 ARG A C 1
ATOM 677 O O . ARG A 1 86 ? 15.911 7.627 -7.670 1.00 83.88 86 ARG A O 1
ATOM 684 N N . PRO A 1 87 ? 17.674 8.753 -6.830 1.00 81.25 87 PRO A N 1
ATOM 685 C CA . PRO A 1 87 ? 17.592 9.881 -7.766 1.00 81.25 87 PRO A CA 1
ATOM 686 C C . PRO A 1 87 ? 17.541 9.494 -9.249 1.00 81.25 87 PRO A C 1
ATOM 688 O O . PRO A 1 87 ? 17.028 10.253 -10.062 1.00 81.25 87 PRO A O 1
ATOM 691 N N . ALA A 1 88 ? 18.067 8.322 -9.612 1.00 78.38 88 ALA A N 1
ATOM 692 C CA . ALA A 1 88 ? 18.023 7.815 -10.981 1.00 78.38 88 ALA A CA 1
ATOM 693 C C . ALA A 1 88 ? 16.624 7.331 -11.408 1.00 78.38 88 ALA A C 1
ATOM 695 O O . ALA A 1 88 ? 16.337 7.307 -12.598 1.00 78.38 88 ALA A O 1
ATOM 696 N N . ILE A 1 89 ? 15.763 6.943 -10.460 1.00 79.06 89 ILE A N 1
ATOM 697 C CA . ILE A 1 89 ? 14.431 6.375 -10.727 1.00 79.06 89 ILE A CA 1
ATOM 698 C C . ILE A 1 89 ? 13.328 7.398 -10.439 1.00 79.06 89 ILE A C 1
ATOM 700 O O . ILE A 1 89 ? 12.363 7.483 -11.198 1.00 79.06 89 ILE A O 1
ATOM 704 N N . THR A 1 90 ? 13.491 8.232 -9.406 1.00 80.75 90 THR A N 1
ATOM 705 C CA . THR A 1 90 ? 12.501 9.244 -8.991 1.00 80.75 90 THR A CA 1
ATOM 706 C C . THR A 1 90 ? 11.927 10.087 -10.144 1.00 80.75 90 THR A C 1
ATOM 708 O O . THR A 1 90 ? 10.706 10.253 -10.186 1.00 80.75 90 THR A O 1
ATOM 711 N N . PRO A 1 91 ? 12.719 10.567 -11.131 1.00 83.25 91 PRO A N 1
ATOM 712 C CA . PRO A 1 91 ? 12.191 11.357 -12.244 1.00 83.25 91 PRO A CA 1
ATOM 713 C C . PRO A 1 91 ? 11.172 10.606 -13.106 1.00 83.25 91 PRO A C 1
ATOM 715 O O . PRO A 1 91 ? 10.327 11.237 -13.737 1.00 83.25 91 PRO A O 1
ATOM 718 N N . PHE A 1 92 ? 11.217 9.273 -13.127 1.00 83.44 92 PHE A N 1
ATOM 719 C CA . PHE A 1 92 ? 10.357 8.425 -13.954 1.00 83.44 92 PHE A CA 1
ATOM 720 C C . PHE A 1 92 ? 9.112 7.927 -13.213 1.00 83.44 92 PHE A C 1
ATOM 722 O O . PHE A 1 92 ? 8.143 7.533 -13.865 1.00 83.44 92 PHE A O 1
ATOM 729 N N . LEU A 1 93 ? 9.083 8.010 -11.875 1.00 85.75 93 LEU A N 1
ATOM 730 C CA . LEU A 1 93 ? 7.952 7.547 -11.060 1.00 85.75 93 LEU A CA 1
ATOM 731 C C . LEU A 1 93 ? 6.635 8.197 -11.473 1.00 85.75 93 LEU A C 1
ATOM 733 O O . LEU A 1 93 ? 5.621 7.519 -11.558 1.00 85.75 93 LEU A O 1
ATOM 737 N N . HIS A 1 94 ? 6.638 9.487 -11.817 1.00 85.44 94 HIS A N 1
ATOM 738 C CA . HIS A 1 94 ? 5.421 10.169 -12.267 1.00 85.44 94 HIS A CA 1
ATOM 739 C C . HIS A 1 94 ? 4.774 9.514 -13.498 1.00 85.44 94 HIS A C 1
ATOM 741 O O . HIS A 1 94 ? 3.578 9.681 -13.713 1.00 85.44 94 HIS A O 1
ATOM 747 N N . ARG A 1 95 ? 5.556 8.812 -14.326 1.00 85.75 95 ARG A N 1
ATOM 748 C CA . ARG A 1 95 ? 5.095 8.177 -15.561 1.00 85.75 95 ARG A CA 1
ATOM 749 C C . ARG A 1 95 ? 4.781 6.700 -15.358 1.00 85.75 95 ARG A C 1
ATOM 751 O O . ARG A 1 95 ? 3.807 6.227 -15.925 1.00 85.75 95 ARG A O 1
ATOM 758 N N . ILE A 1 96 ? 5.570 6.012 -14.534 1.00 84.50 96 ILE A N 1
ATOM 759 C CA . ILE A 1 96 ? 5.356 4.602 -14.177 1.00 84.50 96 ILE A CA 1
ATOM 760 C C . ILE A 1 96 ? 4.118 4.463 -13.279 1.00 84.50 96 ILE A C 1
ATOM 762 O O . ILE A 1 96 ? 3.299 3.572 -13.472 1.00 84.50 96 ILE A O 1
ATOM 766 N N . CYS A 1 97 ? 3.962 5.368 -12.310 1.00 87.31 97 CYS A N 1
ATOM 767 C CA . CYS A 1 97 ? 2.970 5.249 -11.247 1.00 87.31 97 CYS A CA 1
ATOM 768 C C . CYS A 1 97 ? 1.613 5.891 -11.563 1.00 87.31 97 CYS A C 1
ATOM 770 O O . CYS A 1 97 ? 0.645 5.639 -10.850 1.00 87.31 97 CYS A O 1
ATOM 772 N N . SER A 1 98 ? 1.514 6.737 -12.594 1.00 86.44 98 SER A N 1
ATOM 773 C CA . SER A 1 98 ? 0.323 7.572 -12.831 1.00 86.44 98 SER A CA 1
ATOM 774 C C . SER A 1 98 ? -0.961 6.775 -13.049 1.00 86.44 98 SER A C 1
ATOM 776 O O . SER A 1 98 ? -2.047 7.264 -12.737 1.00 86.44 98 SER A O 1
ATOM 778 N N . ASN A 1 99 ? -0.845 5.564 -13.586 1.00 88.25 99 ASN A N 1
ATOM 779 C CA . ASN A 1 99 ? -1.962 4.700 -13.951 1.00 88.25 99 ASN A CA 1
ATOM 780 C C . ASN A 1 99 ? -2.254 3.593 -12.934 1.00 88.25 99 ASN A C 1
ATOM 782 O O . ASN A 1 99 ? -3.203 2.832 -13.155 1.00 88.25 99 ASN A O 1
ATOM 786 N N . ILE A 1 100 ? -1.483 3.526 -11.844 1.00 88.81 100 ILE A N 1
ATOM 787 C CA . ILE A 1 100 ? -1.695 2.566 -10.764 1.00 88.81 100 ILE A CA 1
ATOM 788 C C . ILE A 1 100 ? -3.012 2.895 -10.062 1.00 88.81 100 ILE A C 1
ATOM 790 O O . ILE A 1 100 ? -3.255 4.031 -9.652 1.00 88.81 100 ILE A O 1
ATOM 794 N N . LEU A 1 101 ? -3.855 1.874 -9.958 1.00 88.81 101 LEU A N 1
ATOM 795 C CA . LEU A 1 101 ? -5.145 1.885 -9.280 1.00 88.81 101 LEU A CA 1
ATOM 796 C C . LEU A 1 101 ? -5.065 1.151 -7.941 1.00 88.81 101 LEU A C 1
ATOM 798 O O . LEU A 1 101 ? -5.717 1.578 -6.992 1.00 88.81 101 LEU A O 1
ATOM 802 N N . ASP A 1 102 ? -4.234 0.110 -7.862 1.00 88.19 102 ASP A N 1
ATOM 803 C CA . ASP A 1 102 ? -4.120 -0.759 -6.693 1.00 88.19 102 ASP A CA 1
ATOM 804 C C . ASP A 1 102 ? -2.659 -0.854 -6.239 1.00 88.19 102 ASP A C 1
ATOM 806 O O . ASP A 1 102 ? -1.789 -1.259 -7.012 1.00 88.19 102 ASP A O 1
ATOM 810 N N . LEU A 1 103 ? -2.383 -0.488 -4.989 1.00 88.69 103 LEU A N 1
ATOM 811 C CA . LEU A 1 103 ? -1.058 -0.595 -4.383 1.00 88.69 103 LEU A CA 1
ATOM 812 C C . LEU A 1 103 ? -1.118 -1.534 -3.186 1.00 88.69 103 LEU A C 1
ATOM 814 O O . LEU A 1 103 ? -1.871 -1.277 -2.249 1.00 88.69 103 LEU A O 1
ATOM 818 N N . ARG A 1 104 ? -0.261 -2.553 -3.186 1.00 88.69 104 ARG A N 1
ATOM 819 C CA . ARG A 1 104 ? 0.019 -3.381 -2.018 1.00 88.69 104 ARG A CA 1
ATOM 820 C C . ARG A 1 104 ? 1.443 -3.137 -1.533 1.00 88.69 104 ARG A C 1
ATOM 822 O O . ARG A 1 104 ? 2.384 -3.177 -2.318 1.00 88.69 104 ARG A O 1
ATOM 829 N N . VAL A 1 105 ? 1.594 -2.876 -0.245 1.00 86.75 105 VAL A N 1
ATOM 830 C CA . VAL A 1 105 ? 2.872 -2.670 0.432 1.00 86.75 105 VAL A CA 1
ATOM 831 C C . VAL A 1 105 ? 3.088 -3.839 1.381 1.00 86.75 105 VAL A C 1
ATOM 833 O O . VAL A 1 105 ? 2.325 -4.022 2.330 1.00 86.75 105 VAL A O 1
ATOM 836 N N . GLU A 1 106 ? 4.121 -4.631 1.122 1.00 85.44 106 GLU A N 1
ATOM 837 C CA . GLU A 1 106 ? 4.469 -5.804 1.920 1.00 85.44 106 GLU A CA 1
ATOM 838 C C . GLU A 1 106 ? 5.694 -5.496 2.785 1.00 85.44 106 GLU A C 1
ATOM 840 O O . GLU A 1 106 ? 6.840 -5.471 2.336 1.00 85.44 106 GLU A O 1
ATOM 845 N N . LEU A 1 107 ? 5.436 -5.220 4.059 1.00 81.06 107 LEU A N 1
ATOM 846 C CA . LEU A 1 107 ? 6.451 -5.096 5.090 1.00 81.06 107 LEU A CA 1
ATOM 847 C C . LEU A 1 107 ? 6.821 -6.495 5.618 1.00 81.06 107 LEU A C 1
ATOM 849 O O . LEU A 1 107 ? 5.978 -7.398 5.638 1.00 81.06 107 LEU A O 1
ATOM 853 N N . PRO A 1 108 ? 8.065 -6.705 6.078 1.00 76.00 108 PRO A N 1
ATOM 854 C CA . PRO A 1 108 ? 8.475 -7.983 6.636 1.00 76.00 108 PRO A CA 1
ATOM 855 C C . PRO A 1 108 ? 7.651 -8.355 7.882 1.00 76.00 108 PRO A C 1
ATOM 857 O O . PRO A 1 108 ? 7.203 -7.472 8.616 1.00 76.00 108 PRO A O 1
ATOM 860 N N . PRO A 1 109 ? 7.459 -9.657 8.153 1.00 69.12 109 PRO A N 1
ATOM 861 C CA . PRO A 1 109 ? 6.774 -10.116 9.356 1.00 69.12 109 PRO A CA 1
ATOM 862 C C . PRO A 1 109 ? 7.631 -9.902 10.624 1.00 69.12 109 PRO A C 1
ATOM 864 O O . PRO A 1 109 ? 8.859 -9.898 10.528 1.00 69.12 109 PRO A O 1
ATOM 867 N N . PRO A 1 110 ? 7.014 -9.839 11.822 1.00 57.97 110 PRO A N 1
ATOM 868 C CA . PRO A 1 110 ? 7.672 -9.520 13.105 1.00 57.97 110 PRO A CA 1
ATOM 869 C C . PRO A 1 110 ? 8.816 -10.465 13.518 1.00 57.97 110 PRO A C 1
ATOM 871 O O . PRO A 1 110 ? 9.630 -10.131 14.372 1.00 57.97 110 PRO A O 1
ATOM 874 N N . ASN A 1 111 ? 8.896 -11.656 12.917 1.00 58.91 111 ASN A N 1
ATOM 875 C CA . ASN A 1 111 ? 9.908 -12.671 13.231 1.00 58.91 111 ASN A CA 1
ATOM 876 C C . ASN A 1 111 ? 11.011 -12.773 12.176 1.00 58.91 111 ASN A C 1
ATOM 878 O O . ASN A 1 111 ? 11.821 -13.703 12.219 1.00 58.91 111 ASN A O 1
ATOM 882 N N . ASN A 1 112 ? 11.030 -11.873 11.192 1.00 58.44 112 ASN A N 1
ATOM 883 C CA . ASN A 1 112 ? 12.061 -11.921 10.180 1.00 58.44 112 ASN A CA 1
ATOM 884 C C . ASN A 1 112 ? 13.371 -11.428 10.808 1.00 58.44 112 ASN A C 1
ATOM 886 O O . ASN A 1 112 ? 13.506 -10.249 11.138 1.00 58.44 112 ASN A O 1
ATOM 890 N N . ILE A 1 113 ? 14.352 -12.325 10.952 1.00 52.47 113 ILE A N 1
ATOM 891 C CA . ILE A 1 113 ? 15.736 -12.017 11.365 1.00 52.47 113 ILE A CA 1
ATOM 892 C C . ILE A 1 113 ? 16.455 -11.300 10.202 1.00 52.47 113 ILE A C 1
ATOM 894 O O . ILE A 1 113 ? 17.573 -11.636 9.819 1.00 52.47 113 ILE A O 1
ATOM 898 N N . TYR A 1 114 ? 15.777 -10.350 9.560 1.00 48.81 114 TYR A N 1
ATOM 899 C CA . TYR A 1 114 ? 16.394 -9.447 8.614 1.00 48.81 114 TYR A CA 1
ATOM 900 C C . TYR A 1 114 ? 17.040 -8.320 9.403 1.00 48.81 114 TYR A C 1
ATOM 902 O O . TYR A 1 114 ? 16.401 -7.595 10.163 1.00 48.81 114 TYR A O 1
ATOM 910 N N . ASP A 1 115 ? 18.348 -8.269 9.206 1.00 48.22 115 ASP A N 1
ATOM 911 C CA . ASP A 1 115 ? 19.340 -7.312 9.651 1.00 48.22 115 ASP A CA 1
ATOM 912 C C . ASP A 1 115 ? 18.773 -5.925 10.030 1.00 48.22 115 ASP A C 1
ATOM 914 O O . ASP A 1 115 ? 18.037 -5.289 9.268 1.00 48.22 115 ASP A O 1
ATOM 918 N N . TYR A 1 116 ? 19.194 -5.405 11.189 1.00 46.84 116 TYR A N 1
ATOM 919 C CA . TYR A 1 116 ? 18.865 -4.071 11.730 1.00 46.84 116 TYR A CA 1
ATOM 920 C C . TYR A 1 116 ? 19.189 -2.904 10.766 1.00 46.84 116 TYR A C 1
ATOM 922 O O . TYR A 1 116 ? 18.856 -1.745 11.019 1.00 46.84 116 TYR A O 1
ATOM 930 N N . SER A 1 117 ? 19.787 -3.191 9.607 1.00 50.53 117 SER A N 1
ATOM 931 C CA . SER A 1 117 ? 19.905 -2.280 8.469 1.00 50.53 117 SER A CA 1
ATOM 932 C C . SER A 1 117 ? 18.552 -1.856 7.870 1.00 50.53 117 SER A C 1
ATOM 934 O O . SER A 1 117 ? 18.515 -0.921 7.064 1.00 50.53 117 SER A O 1
ATOM 936 N N . CYS A 1 118 ? 17.433 -2.476 8.271 1.00 50.28 118 CYS A N 1
ATOM 937 C CA . CYS A 1 118 ? 16.075 -2.118 7.851 1.00 50.28 118 CYS A CA 1
ATOM 938 C C . CYS A 1 118 ? 15.640 -0.683 8.241 1.00 50.28 118 CYS A C 1
ATOM 940 O O . CYS A 1 118 ? 14.824 -0.080 7.550 1.00 50.28 118 CYS A O 1
ATOM 942 N N . HIS A 1 119 ? 16.285 -0.065 9.241 1.00 53.31 119 HIS A N 1
ATOM 943 C CA . HIS A 1 119 ? 15.972 1.271 9.789 1.00 53.31 119 HIS A CA 1
ATOM 944 C C . HIS A 1 119 ? 16.115 2.471 8.824 1.00 53.31 119 HIS A C 1
ATOM 946 O O . HIS A 1 119 ? 15.985 3.622 9.242 1.00 53.31 119 HIS A O 1
ATOM 952 N N . ARG A 1 120 ? 16.390 2.243 7.535 1.00 63.66 120 ARG A N 1
ATOM 953 C CA . ARG A 1 120 ? 16.527 3.303 6.522 1.00 63.66 120 ARG A CA 1
ATOM 954 C C . ARG A 1 120 ? 15.258 3.597 5.730 1.00 63.66 120 ARG A C 1
ATOM 956 O O . ARG A 1 120 ? 15.230 4.622 5.054 1.00 63.66 120 ARG A O 1
ATOM 963 N N . VAL A 1 121 ? 14.244 2.730 5.773 1.00 75.44 121 VAL A N 1
ATOM 964 C CA . VAL A 1 121 ? 12.966 3.034 5.117 1.00 75.44 121 VAL A CA 1
ATOM 965 C C . VAL A 1 121 ? 12.137 3.900 6.041 1.00 75.44 121 VAL A C 1
ATOM 967 O O . VAL A 1 121 ? 11.949 3.583 7.212 1.00 75.44 121 VAL A O 1
ATOM 970 N N . THR A 1 122 ? 11.666 5.017 5.499 1.00 79.94 122 THR A N 1
ATOM 971 C CA . THR A 1 122 ? 10.816 5.948 6.230 1.00 79.94 122 THR A CA 1
ATOM 972 C C . THR A 1 122 ? 9.445 6.038 5.591 1.00 79.94 122 THR A C 1
ATOM 974 O O . THR A 1 122 ? 9.307 5.866 4.377 1.00 79.94 122 THR A O 1
ATOM 977 N N . TRP A 1 123 ? 8.443 6.421 6.379 1.00 76.56 123 TRP A N 1
ATOM 978 C CA . TRP A 1 123 ? 7.119 6.767 5.859 1.00 76.56 123 TRP A CA 1
ATOM 979 C C . TRP A 1 123 ? 7.204 7.788 4.725 1.00 76.56 123 TRP A C 1
ATOM 981 O O . TRP A 1 123 ? 6.490 7.691 3.731 1.00 76.56 123 TRP A O 1
ATOM 991 N N . ARG A 1 124 ? 8.156 8.721 4.814 1.00 78.25 124 ARG A N 1
ATOM 992 C CA . ARG A 1 124 ? 8.366 9.770 3.814 1.00 78.25 124 ARG A CA 1
ATOM 993 C C . ARG A 1 124 ? 8.753 9.198 2.457 1.00 78.25 124 ARG A C 1
ATOM 995 O O . ARG A 1 124 ? 8.343 9.740 1.437 1.00 78.25 124 ARG A O 1
ATOM 1002 N N . MET A 1 125 ? 9.540 8.127 2.441 1.00 83.69 125 MET A N 1
ATOM 1003 C CA . MET A 1 125 ? 9.926 7.453 1.204 1.00 83.69 125 MET A CA 1
ATOM 1004 C C .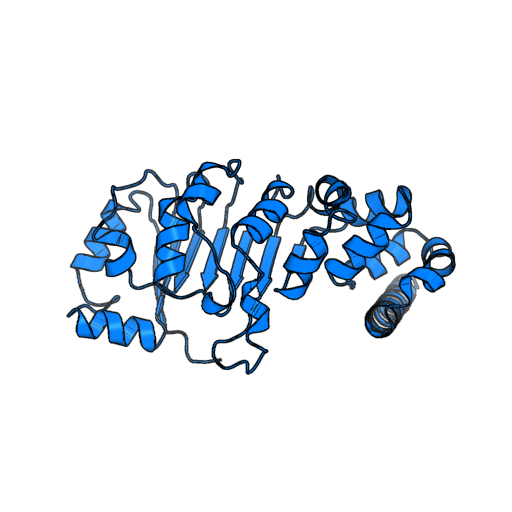 MET A 1 125 ? 8.718 6.797 0.540 1.00 83.69 125 MET A C 1
ATOM 1006 O O . MET A 1 125 ? 8.481 7.035 -0.642 1.00 83.69 125 MET A O 1
ATOM 1010 N N . LEU A 1 126 ? 7.923 6.045 1.306 1.00 83.94 126 LEU A N 1
ATOM 1011 C CA . LEU A 1 126 ? 6.708 5.401 0.805 1.00 83.94 126 LEU A CA 1
ATOM 1012 C C . LEU A 1 126 ? 5.716 6.435 0.255 1.00 83.94 126 LEU A C 1
ATOM 1014 O O . LEU A 1 126 ? 5.278 6.356 -0.892 1.00 83.94 126 LEU A O 1
ATOM 1018 N N . PHE A 1 127 ? 5.428 7.466 1.040 1.00 79.31 127 PHE A N 1
ATOM 1019 C CA . PHE A 1 127 ? 4.521 8.538 0.648 1.00 79.31 127 PHE A CA 1
ATOM 1020 C C . PHE A 1 127 ? 5.041 9.372 -0.529 1.00 79.31 127 PHE A C 1
ATOM 1022 O O . PHE A 1 127 ? 4.267 9.777 -1.399 1.00 79.31 127 PHE A O 1
ATOM 1029 N N . GLY A 1 128 ? 6.360 9.550 -0.623 1.00 81.69 128 GLY A N 1
ATOM 1030 C CA . GLY A 1 128 ? 7.022 10.160 -1.773 1.00 81.69 128 GLY A CA 1
ATOM 1031 C C . GLY A 1 128 ? 6.906 9.344 -3.064 1.00 81.69 128 GLY A C 1
ATOM 1032 O O . GLY A 1 128 ? 7.019 9.911 -4.147 1.00 81.69 128 GLY A O 1
ATOM 1033 N N . ILE A 1 129 ? 6.640 8.039 -2.983 1.00 85.38 129 ILE A N 1
ATOM 1034 C CA . ILE A 1 129 ? 6.302 7.207 -4.145 1.00 85.38 129 ILE A CA 1
ATOM 1035 C C . ILE A 1 129 ? 4.803 7.336 -4.448 1.00 85.38 129 ILE A C 1
ATOM 1037 O O . ILE A 1 129 ? 4.421 7.602 -5.590 1.00 85.38 129 ILE A O 1
ATOM 1041 N N . MET A 1 130 ? 3.955 7.218 -3.421 1.00 83.06 130 MET A N 1
ATOM 1042 C CA . MET A 1 130 ? 2.493 7.266 -3.552 1.00 83.06 130 MET A CA 1
ATOM 1043 C C . MET A 1 130 ? 1.970 8.585 -4.131 1.00 83.06 130 MET A C 1
ATOM 1045 O O . MET A 1 130 ? 0.991 8.570 -4.871 1.00 83.06 130 MET A O 1
ATOM 1049 N N . GLN A 1 131 ? 2.632 9.722 -3.886 1.00 82.56 131 GLN A N 1
ATOM 1050 C CA . GLN A 1 131 ? 2.241 11.016 -4.477 1.00 82.56 131 GLN A CA 1
ATOM 1051 C C . GLN A 1 131 ? 2.217 11.008 -6.021 1.00 82.56 131 GLN A C 1
ATOM 1053 O O . GLN A 1 131 ? 1.580 11.859 -6.646 1.00 82.56 131 GLN A O 1
ATOM 1058 N N . HIS A 1 132 ? 2.916 10.062 -6.657 1.00 85.50 132 HIS A N 1
ATOM 1059 C CA . HIS A 1 132 ? 2.925 9.893 -8.109 1.00 85.50 132 HIS A CA 1
ATOM 1060 C C . HIS A 1 132 ? 1.758 9.030 -8.624 1.00 85.50 132 HIS A C 1
ATOM 1062 O O . HIS A 1 132 ? 1.513 9.002 -9.830 1.00 85.50 132 HIS A O 1
ATOM 1068 N N . MET A 1 133 ? 1.005 8.379 -7.734 1.00 86.25 133 MET A N 1
ATOM 1069 C CA . MET A 1 133 ? -0.131 7.503 -8.040 1.00 86.25 133 MET A CA 1
ATOM 1070 C C . MET A 1 133 ? -1.457 8.268 -7.951 1.00 86.25 133 MET A C 1
ATOM 1072 O O . MET A 1 133 ? -2.285 8.049 -7.072 1.00 86.25 133 MET A O 1
ATOM 1076 N N . ARG A 1 134 ? -1.675 9.207 -8.876 1.00 79.81 134 ARG A N 1
ATOM 1077 C CA . ARG A 1 134 ? -2.848 10.109 -8.840 1.00 79.81 134 ARG A CA 1
ATOM 1078 C C . ARG A 1 134 ? -4.197 9.400 -8.981 1.00 79.81 134 ARG A C 1
ATOM 1080 O O . ARG A 1 134 ? -5.213 9.954 -8.578 1.00 79.81 134 ARG A O 1
ATOM 1087 N N . ASN A 1 135 ? -4.202 8.210 -9.573 1.00 85.31 135 ASN A N 1
ATOM 1088 C CA . ASN A 1 135 ? -5.403 7.413 -9.806 1.00 85.31 135 ASN A CA 1
ATOM 1089 C C . ASN A 1 135 ? -5.583 6.285 -8.779 1.00 85.31 135 ASN A C 1
ATOM 1091 O O . ASN A 1 135 ? -6.469 5.454 -8.974 1.00 85.31 135 ASN A O 1
ATOM 1095 N N . LEU A 1 136 ? -4.768 6.247 -7.718 1.00 84.06 136 LEU A N 1
ATOM 1096 C CA . LEU A 1 136 ? -4.811 5.186 -6.718 1.00 84.06 136 LEU A CA 1
ATOM 1097 C C . LEU A 1 136 ? -6.180 5.146 -6.034 1.00 84.06 136 LEU A C 1
ATOM 1099 O O . LEU A 1 136 ? -6.643 6.149 -5.491 1.00 84.06 136 LEU A O 1
ATOM 1103 N N . ARG A 1 137 ? -6.813 3.973 -6.065 1.00 82.31 137 ARG A N 1
ATOM 1104 C CA . ARG A 1 137 ? -8.124 3.702 -5.464 1.00 82.31 137 ARG A CA 1
ATOM 1105 C C . ARG A 1 137 ? -8.023 2.737 -4.299 1.00 82.31 137 ARG A C 1
ATOM 1107 O O . ARG A 1 137 ? -8.737 2.933 -3.320 1.00 82.31 137 ARG A O 1
ATOM 1114 N N . THR A 1 138 ? -7.149 1.745 -4.408 1.00 82.56 138 THR A N 1
ATOM 1115 C CA . THR A 1 138 ? -7.011 0.677 -3.421 1.00 82.56 138 THR A CA 1
ATOM 1116 C C . THR A 1 138 ? -5.614 0.714 -2.829 1.00 82.56 138 THR A C 1
ATOM 1118 O O . THR A 1 138 ? -4.624 0.703 -3.562 1.00 82.56 138 THR A O 1
ATOM 1121 N N . LEU A 1 139 ? -5.533 0.750 -1.502 1.00 83.81 139 LEU A N 1
ATOM 1122 C CA . LEU A 1 139 ? -4.280 0.660 -0.763 1.00 83.81 139 LEU A CA 1
ATOM 1123 C C . LEU A 1 139 ? -4.335 -0.515 0.206 1.00 83.81 139 LEU A C 1
ATOM 1125 O O . LEU A 1 139 ? -5.212 -0.574 1.060 1.00 83.81 139 LEU A O 1
ATOM 1129 N N . GLU A 1 140 ? -3.368 -1.410 0.123 1.00 83.94 140 GLU A N 1
ATOM 1130 C CA . GLU A 1 140 ? -3.159 -2.472 1.095 1.00 83.94 140 GLU A CA 1
ATOM 1131 C C . GLU A 1 140 ? -1.759 -2.330 1.691 1.00 83.94 140 GLU A C 1
ATOM 1133 O O . GLU A 1 140 ? -0.780 -2.266 0.957 1.00 83.94 140 GLU A O 1
ATOM 1138 N N . ILE A 1 141 ? -1.641 -2.255 3.013 1.00 80.44 141 ILE A N 1
ATOM 1139 C CA . ILE A 1 141 ? -0.354 -2.273 3.713 1.00 80.44 141 ILE A CA 1
ATOM 1140 C C . ILE A 1 141 ? -0.392 -3.433 4.693 1.00 80.44 141 ILE A C 1
ATOM 1142 O O . ILE A 1 141 ? -1.267 -3.477 5.553 1.00 80.44 141 ILE A O 1
ATOM 1146 N N . THR A 1 142 ? 0.548 -4.362 4.568 1.00 79.75 142 THR A N 1
ATOM 1147 C CA . THR A 1 142 ? 0.634 -5.560 5.409 1.00 79.75 142 THR A CA 1
ATOM 1148 C C . THR A 1 142 ? 2.033 -5.733 5.970 1.00 79.75 142 THR A C 1
ATOM 1150 O O . THR A 1 142 ? 2.990 -5.394 5.288 1.00 79.75 142 THR A O 1
ATOM 1153 N N . GLY A 1 143 ? 2.157 -6.306 7.164 1.00 73.12 143 GLY A N 1
ATOM 1154 C CA . GLY A 1 143 ? 3.427 -6.692 7.784 1.00 73.12 143 GLY A CA 1
ATOM 1155 C C . GLY A 1 143 ? 3.706 -5.902 9.060 1.00 73.12 143 GLY A C 1
ATOM 1156 O O . GLY A 1 143 ? 2.781 -5.365 9.666 1.00 73.12 143 GLY A O 1
ATOM 1157 N N . ASP A 1 144 ? 4.962 -5.855 9.503 1.00 70.31 144 ASP A N 1
ATOM 1158 C CA . ASP A 1 144 ? 5.340 -5.146 10.728 1.00 70.31 144 ASP A CA 1
ATOM 1159 C C . ASP A 1 144 ? 5.855 -3.730 10.435 1.00 70.31 144 ASP A C 1
ATOM 1161 O O . ASP A 1 144 ? 6.744 -3.503 9.610 1.00 70.31 144 ASP A O 1
ATOM 1165 N N . VAL A 1 145 ? 5.307 -2.755 11.154 1.00 68.75 145 VAL A N 1
ATOM 1166 C CA . VAL A 1 145 ? 5.691 -1.349 11.048 1.00 68.75 145 VAL A CA 1
ATOM 1167 C C . VAL A 1 145 ? 7.026 -1.020 11.685 1.00 68.75 145 VAL A C 1
ATOM 1169 O O . VAL A 1 145 ? 7.584 0.027 11.362 1.00 68.75 145 VAL A O 1
ATOM 1172 N N . ILE A 1 146 ? 7.593 -1.896 12.520 1.00 65.44 146 ILE A N 1
ATOM 1173 C CA . ILE A 1 146 ? 8.935 -1.695 13.090 1.00 65.44 146 ILE A CA 1
ATOM 1174 C C . ILE A 1 146 ? 9.999 -1.426 12.012 1.00 65.44 146 ILE A C 1
ATOM 1176 O O . ILE A 1 146 ? 11.023 -0.787 12.266 1.00 65.44 146 ILE A O 1
ATOM 1180 N N . TYR A 1 147 ? 9.742 -1.880 10.786 1.00 64.88 147 TYR A N 1
ATOM 1181 C CA . TYR A 1 147 ? 10.625 -1.712 9.646 1.00 64.88 147 TYR A CA 1
ATOM 1182 C C . TYR A 1 147 ? 10.455 -0.375 8.893 1.00 64.88 147 TYR A C 1
ATOM 1184 O O . TYR A 1 147 ? 11.228 -0.099 7.974 1.00 64.88 147 TYR A O 1
ATOM 1192 N N . VAL A 1 148 ? 9.500 0.481 9.282 1.00 69.69 148 VAL A N 1
ATOM 1193 C CA . VAL A 1 148 ? 9.278 1.814 8.696 1.00 69.69 148 VAL A CA 1
ATOM 1194 C C . VAL A 1 148 ? 9.365 2.890 9.779 1.00 69.69 148 VAL A C 1
ATOM 1196 O O . VAL A 1 148 ? 8.541 2.960 10.687 1.00 69.69 148 VAL A O 1
ATOM 1199 N N . SER A 1 149 ? 10.361 3.768 9.672 1.00 70.06 149 SER A N 1
ATOM 1200 C CA . SER A 1 149 ? 10.622 4.821 10.660 1.00 70.06 149 SER A CA 1
ATOM 1201 C C . SER A 1 149 ? 10.129 6.210 10.218 1.00 70.06 149 SER A C 1
ATOM 1203 O O . SER A 1 149 ? 9.745 6.443 9.069 1.00 70.06 149 SER A O 1
ATOM 1205 N N . GLY A 1 150 ? 10.162 7.174 11.137 1.00 62.03 150 GLY A N 1
ATOM 1206 C CA . GLY A 1 150 ? 9.887 8.585 10.854 1.00 62.03 150 GLY A CA 1
ATOM 1207 C C . GLY A 1 150 ? 8.530 9.074 11.352 1.00 62.03 150 GLY A C 1
ATOM 1208 O O . GLY A 1 150 ? 7.602 8.296 11.558 1.00 62.03 150 GLY A O 1
ATOM 1209 N N . ASP A 1 151 ? 8.449 10.387 11.561 1.00 61.91 151 ASP A N 1
ATOM 1210 C CA . ASP A 1 151 ? 7.248 11.053 12.055 1.00 61.91 151 ASP A CA 1
ATOM 1211 C C . ASP A 1 151 ? 6.172 11.124 10.966 1.00 61.91 151 ASP A C 1
ATOM 1213 O O . ASP A 1 151 ? 6.273 11.886 10.004 1.00 61.91 151 ASP A O 1
ATOM 1217 N N . LEU A 1 152 ? 5.134 10.314 11.137 1.00 57.38 152 LEU A N 1
ATOM 1218 C CA . LEU A 1 152 ? 4.022 10.199 10.207 1.00 57.38 152 LEU A CA 1
ATOM 1219 C C . LEU A 1 152 ? 3.173 11.483 10.164 1.00 57.38 152 LEU A C 1
ATOM 1221 O O . LEU A 1 152 ? 2.609 11.812 9.121 1.00 57.38 152 LEU A O 1
ATOM 1225 N N . GLN A 1 153 ? 3.137 12.256 11.254 1.00 52.72 153 GLN A N 1
ATOM 1226 C CA . GLN A 1 153 ? 2.311 13.458 11.376 1.00 52.72 153 GLN A CA 1
ATOM 1227 C C . GLN A 1 153 ? 2.752 14.570 10.416 1.00 52.72 153 GLN A C 1
ATOM 1229 O O . GLN A 1 153 ? 1.937 15.086 9.647 1.00 52.72 153 GLN A O 1
ATOM 1234 N N . SER A 1 154 ? 4.042 14.920 10.418 1.00 50.88 154 SER A N 1
ATOM 1235 C CA . SER A 1 154 ? 4.593 15.959 9.533 1.00 50.88 154 SER A CA 1
ATOM 1236 C C . SER A 1 154 ? 4.534 15.583 8.049 1.00 50.88 154 SER A C 1
ATOM 1238 O O . SER A 1 154 ? 4.405 16.453 7.186 1.00 50.88 154 SER A O 1
ATOM 1240 N N . ILE A 1 155 ? 4.592 14.288 7.735 1.00 50.84 155 ILE A N 1
ATOM 1241 C CA . ILE A 1 155 ? 4.571 13.796 6.354 1.00 50.84 155 ILE A CA 1
ATOM 1242 C C . ILE A 1 155 ? 3.158 13.845 5.788 1.00 50.84 155 ILE A C 1
ATOM 1244 O O . ILE A 1 155 ? 2.959 14.309 4.666 1.00 50.84 155 ILE A O 1
ATOM 1248 N N . VAL A 1 156 ? 2.166 13.394 6.550 1.00 52.69 156 VAL A N 1
ATOM 1249 C CA . VAL A 1 156 ? 0.817 13.244 6.012 1.00 52.69 156 VAL A CA 1
ATOM 1250 C C . VAL A 1 156 ? 0.116 14.591 5.798 1.00 52.69 156 VAL A C 1
ATOM 1252 O O . VAL A 1 156 ? -0.641 14.733 4.842 1.00 52.69 156 VAL A O 1
ATOM 1255 N N . GLN A 1 157 ? 0.464 15.628 6.566 1.00 51.50 157 GLN A N 1
ATOM 1256 C CA . GLN A 1 157 ? 0.023 17.005 6.287 1.00 51.50 157 GLN A CA 1
ATOM 1257 C C . GLN A 1 157 ? 0.542 17.559 4.947 1.00 51.50 157 GLN A C 1
ATOM 1259 O O . GLN A 1 157 ? -0.034 18.497 4.401 1.00 51.50 157 GLN A O 1
ATOM 1264 N N . SER A 1 158 ? 1.627 16.989 4.413 1.00 51.19 158 SER A N 1
ATOM 1265 C CA . SER A 1 158 ? 2.242 17.407 3.147 1.00 51.19 158 SER A CA 1
ATOM 1266 C C . SER A 1 158 ? 1.789 16.585 1.935 1.00 51.19 158 SER A C 1
ATOM 1268 O O . SER A 1 158 ? 2.181 16.888 0.807 1.00 51.19 158 SER A O 1
ATOM 1270 N N . LEU A 1 159 ? 0.972 15.547 2.147 1.00 54.44 159 LEU A N 1
ATOM 1271 C CA . LEU A 1 159 ? 0.528 14.666 1.075 1.00 54.44 159 LEU A CA 1
ATOM 1272 C C . LEU A 1 159 ? -0.614 15.296 0.265 1.00 54.44 159 LEU A C 1
ATOM 1274 O O . LEU A 1 159 ? -1.589 15.777 0.846 1.00 54.44 159 LEU A O 1
ATOM 1278 N N . PRO A 1 160 ? -0.556 15.253 -1.079 1.00 55.16 160 PRO A N 1
ATOM 1279 C CA . PRO A 1 160 ? -1.721 15.562 -1.898 1.00 55.16 160 PRO A CA 1
ATOM 1280 C C . PRO A 1 160 ? -2.872 14.599 -1.572 1.00 55.16 160 PRO A C 1
ATOM 1282 O O . PRO A 1 160 ? -2.638 13.428 -1.275 1.00 55.16 160 PRO A O 1
ATOM 1285 N N . GLN A 1 161 ? -4.118 15.080 -1.649 1.00 64.12 161 GLN A N 1
ATOM 1286 C CA . GLN A 1 161 ? -5.307 14.243 -1.460 1.00 64.12 161 GLN A CA 1
ATOM 1287 C C . GLN A 1 161 ? -5.318 13.111 -2.499 1.00 64.12 161 GLN A C 1
ATOM 1289 O O . GLN A 1 161 ? -5.566 13.345 -3.683 1.00 64.12 161 GLN A O 1
ATOM 1294 N N . ILE A 1 162 ? -5.031 11.885 -2.063 1.00 65.31 162 ILE A N 1
ATOM 1295 C CA . ILE A 1 162 ? -5.129 10.688 -2.902 1.00 65.31 162 ILE A CA 1
ATOM 1296 C C . ILE A 1 162 ? -6.597 10.230 -2.878 1.00 65.31 162 ILE A C 1
ATOM 1298 O O . ILE A 1 162 ? -7.154 10.090 -1.787 1.00 65.31 162 ILE A O 1
ATOM 1302 N N . PRO A 1 163 ? -7.255 9.999 -4.031 1.00 66.81 163 PRO A N 1
ATOM 1303 C CA . PRO A 1 163 ? -8.676 9.648 -4.099 1.00 66.81 163 PRO A CA 1
ATOM 1304 C C . PRO A 1 163 ? -8.932 8.166 -3.759 1.00 66.81 163 PRO A C 1
ATOM 1306 O O . PRO A 1 163 ? -9.579 7.446 -4.522 1.00 66.81 163 PRO A O 1
ATOM 1309 N N . LEU A 1 164 ? -8.426 7.711 -2.609 1.00 68.19 164 LEU A N 1
ATOM 1310 C CA . LEU A 1 164 ? -8.599 6.343 -2.127 1.00 68.19 164 LEU A CA 1
ATOM 1311 C C . LEU A 1 164 ? -10.081 6.034 -1.903 1.00 68.19 164 LEU A C 1
ATOM 1313 O O . LEU A 1 164 ? -10.800 6.807 -1.274 1.00 68.19 164 LEU A O 1
ATOM 1317 N N . GLN A 1 165 ? -10.514 4.885 -2.412 1.00 73.44 165 GLN A N 1
ATOM 1318 C CA . GLN A 1 165 ? -11.859 4.335 -2.250 1.00 73.44 165 GLN A CA 1
ATOM 1319 C C . GLN A 1 165 ? -11.858 3.180 -1.248 1.00 73.44 165 GLN A C 1
ATOM 1321 O O . GLN A 1 165 ? -12.812 3.040 -0.480 1.00 73.44 165 GLN A O 1
ATOM 1326 N N . GLU A 1 166 ? -10.780 2.394 -1.224 1.00 73.38 166 GLU A N 1
ATOM 1327 C CA . GLU A 1 166 ? -10.605 1.258 -0.326 1.00 73.38 166 GLU A CA 1
ATOM 1328 C C . GLU A 1 166 ? -9.203 1.249 0.291 1.00 73.38 166 GLU A C 1
ATOM 1330 O O . GLU A 1 166 ? -8.206 1.510 -0.387 1.00 73.38 166 GLU A O 1
ATOM 1335 N N . ALA A 1 167 ? -9.128 0.940 1.586 1.00 74.12 167 ALA A N 1
ATOM 1336 C CA . ALA A 1 167 ? -7.869 0.823 2.306 1.00 74.12 167 ALA A CA 1
ATOM 1337 C C . ALA A 1 167 ? -7.905 -0.360 3.280 1.00 74.12 167 ALA A C 1
ATOM 1339 O O . ALA A 1 167 ? -8.834 -0.491 4.080 1.00 74.12 167 ALA A O 1
ATOM 1340 N N . THR A 1 168 ? -6.865 -1.186 3.227 1.00 75.88 168 THR A N 1
ATOM 1341 C CA . THR A 1 168 ? -6.610 -2.302 4.139 1.00 75.88 168 THR A CA 1
ATOM 1342 C C . THR A 1 168 ? -5.264 -2.070 4.814 1.00 75.88 168 THR A C 1
ATOM 1344 O O . THR A 1 168 ? -4.241 -1.962 4.146 1.00 75.88 168 THR A O 1
ATOM 1347 N N . ILE A 1 169 ? -5.253 -1.950 6.139 1.00 71.75 169 ILE A N 1
ATOM 1348 C CA . ILE A 1 169 ? -4.069 -1.579 6.916 1.00 71.75 169 ILE A CA 1
ATOM 1349 C C . ILE A 1 169 ? -3.848 -2.623 8.020 1.00 71.75 169 ILE A C 1
ATOM 1351 O O . ILE A 1 169 ? -4.574 -2.670 9.014 1.00 71.75 169 ILE A O 1
ATOM 1355 N N . TYR A 1 170 ? -2.826 -3.456 7.832 1.00 70.88 170 TYR A N 1
ATOM 1356 C CA . TYR A 1 170 ? -2.371 -4.510 8.737 1.00 70.88 170 TYR A CA 1
ATOM 1357 C C . TYR A 1 170 ? -0.951 -4.185 9.218 1.00 70.88 170 TYR A C 1
ATOM 1359 O O . TYR A 1 170 ? 0.021 -4.685 8.658 1.00 70.88 170 TYR A O 1
ATOM 1367 N N . ILE A 1 171 ? -0.821 -3.278 10.194 1.00 57.31 171 ILE A N 1
ATOM 1368 C CA . ILE A 1 171 ? 0.489 -2.752 10.635 1.00 57.31 171 ILE A CA 1
ATOM 1369 C C . ILE A 1 171 ? 0.610 -2.495 12.151 1.00 57.31 171 ILE A C 1
ATOM 1371 O O . ILE A 1 171 ? 1.481 -1.755 12.604 1.00 57.31 171 ILE A O 1
ATOM 1375 N N . GLY A 1 172 ? -0.274 -3.084 12.958 1.00 60.81 172 GLY A N 1
ATOM 1376 C CA . GLY A 1 172 ? -0.321 -2.846 14.406 1.00 60.81 172 GLY A CA 1
ATOM 1377 C C . GLY A 1 172 ? -0.999 -1.525 14.807 1.00 60.81 172 GLY A C 1
ATOM 1378 O O . GLY A 1 172 ? -1.272 -0.652 13.977 1.00 60.81 172 GLY A O 1
ATOM 1379 N N . ASN A 1 173 ? -1.308 -1.393 16.104 1.00 62.81 173 ASN A N 1
ATOM 1380 C CA . ASN A 1 173 ? -2.183 -0.338 16.637 1.00 62.81 173 ASN A CA 1
ATOM 1381 C C . ASN A 1 173 ? -1.652 1.081 16.385 1.00 62.81 173 ASN A C 1
ATOM 1383 O O . ASN A 1 173 ? -2.357 1.914 15.820 1.00 62.81 173 ASN A O 1
ATOM 1387 N N . SER A 1 174 ? -0.409 1.367 16.779 1.00 61.69 174 SER A N 1
ATOM 1388 C CA . SER A 1 174 ? 0.121 2.737 16.846 1.00 61.69 174 SER A CA 1
ATOM 1389 C C . SER A 1 174 ? 0.226 3.422 15.478 1.00 61.69 174 SER A C 1
ATOM 1391 O O . SER A 1 174 ? -0.144 4.589 15.343 1.00 61.69 174 SER A O 1
ATOM 1393 N N . ALA A 1 175 ? 0.663 2.708 14.439 1.00 61.56 175 ALA A N 1
ATOM 1394 C CA . ALA A 1 175 ? 0.734 3.261 13.087 1.00 61.56 175 ALA A CA 1
ATOM 1395 C C . ALA A 1 175 ? -0.635 3.346 12.406 1.00 61.56 175 ALA A C 1
ATOM 1397 O O . ALA A 1 175 ? -0.893 4.321 11.702 1.00 61.56 175 ALA A O 1
ATOM 1398 N N . SER A 1 176 ? -1.536 2.390 12.659 1.00 65.44 176 SER A N 1
ATOM 1399 C CA . SER A 1 176 ? -2.920 2.459 12.168 1.00 65.44 176 SER A CA 1
ATOM 1400 C C . SER A 1 176 ? -3.630 3.711 12.697 1.00 65.44 176 SER A C 1
ATOM 1402 O O . SER A 1 176 ? -4.283 4.425 11.937 1.00 65.44 176 SER A O 1
ATOM 1404 N N . VAL A 1 177 ? -3.428 4.032 13.982 1.00 63.25 177 VAL A N 1
ATOM 1405 C CA . VAL A 1 177 ? -3.929 5.260 14.620 1.00 63.25 177 VAL A CA 1
ATOM 1406 C C . VAL A 1 177 ? -3.356 6.505 13.933 1.00 63.25 177 VAL A C 1
ATOM 1408 O O . VAL A 1 177 ? -4.107 7.416 13.590 1.00 63.25 177 VAL A O 1
ATOM 1411 N N . GLN A 1 178 ? -2.038 6.564 13.715 1.00 59.81 178 GLN A N 1
ATOM 1412 C CA . GLN A 1 178 ? -1.391 7.736 13.114 1.00 59.81 178 GLN A CA 1
ATOM 1413 C C . GLN A 1 178 ? -1.782 7.948 11.645 1.00 59.81 178 GLN A C 1
ATOM 1415 O O . GLN A 1 178 ? -2.036 9.085 11.250 1.00 59.81 178 GLN A O 1
ATOM 1420 N N . LEU A 1 179 ? -1.868 6.881 10.842 1.00 62.75 179 LEU A N 1
ATOM 1421 C CA . LEU A 1 179 ? -2.349 6.966 9.459 1.00 62.75 179 LEU A CA 1
ATOM 1422 C C . LEU A 1 179 ? -3.772 7.517 9.421 1.00 62.75 179 LEU A C 1
ATOM 1424 O O . LEU A 1 179 ? -4.063 8.421 8.640 1.00 62.75 179 LEU A O 1
ATOM 1428 N N . PHE A 1 180 ? -4.638 7.024 10.307 1.00 61.75 180 PHE A N 1
ATOM 1429 C CA . PHE A 1 180 ? -6.026 7.462 10.372 1.00 61.75 180 PHE A CA 1
ATOM 1430 C C . PHE A 1 180 ? -6.161 8.943 10.746 1.00 61.75 180 PHE A C 1
ATOM 1432 O O . PHE A 1 180 ? -6.940 9.663 10.130 1.00 61.75 180 PHE A O 1
ATOM 1439 N N . ARG A 1 181 ? -5.366 9.424 11.711 1.00 59.22 181 ARG A N 1
ATOM 1440 C CA . ARG A 1 181 ? -5.408 10.825 12.171 1.00 59.22 181 ARG A CA 1
ATOM 1441 C C . ARG A 1 181 ? -5.097 11.843 11.089 1.00 59.22 181 ARG A C 1
ATOM 1443 O O . ARG A 1 181 ? -5.489 13.001 11.215 1.00 59.22 181 ARG A O 1
ATOM 1450 N N . HIS A 1 182 ? -4.316 11.453 10.092 1.00 55.06 182 HIS A N 1
ATOM 1451 C CA . HIS A 1 182 ? -3.722 12.422 9.189 1.00 55.06 182 HIS A CA 1
ATOM 1452 C C . HIS A 1 182 ? -4.118 12.197 7.732 1.00 55.06 182 HIS A C 1
ATOM 1454 O O . HIS A 1 182 ? -4.170 13.167 6.976 1.00 55.06 182 HIS A O 1
ATOM 1460 N N . CYS A 1 183 ? -4.427 10.968 7.307 1.00 54.44 183 CYS A N 1
ATOM 1461 C CA . CYS A 1 183 ? -4.899 10.747 5.948 1.00 54.44 183 CYS A CA 1
ATOM 1462 C C . CYS A 1 183 ? -6.279 11.394 5.779 1.00 54.44 183 CYS A C 1
ATOM 1464 O O . CYS A 1 183 ? -7.167 11.231 6.608 1.00 54.44 183 CYS A O 1
ATOM 1466 N N . SER A 1 184 ? -6.483 12.137 4.691 1.00 53.59 184 SER A N 1
ATOM 1467 C CA . SER A 1 184 ? -7.815 12.629 4.346 1.00 53.59 184 SER A CA 1
ATOM 1468 C C . SER A 1 184 ? -8.656 11.450 3.845 1.00 53.59 184 SER A C 1
ATOM 1470 O O . SER A 1 184 ? -8.519 11.015 2.705 1.00 53.59 184 SER A O 1
ATOM 1472 N N . ILE A 1 185 ? -9.513 10.910 4.714 1.00 58.47 185 ILE A N 1
ATOM 1473 C CA . ILE A 1 185 ? -10.387 9.744 4.458 1.00 58.47 185 ILE A CA 1
ATOM 1474 C C . ILE A 1 185 ? -11.674 10.168 3.717 1.00 58.47 185 ILE A C 1
ATOM 1476 O O . ILE A 1 185 ? -12.617 9.399 3.561 1.00 58.47 185 ILE A O 1
ATOM 1480 N N . LEU A 1 186 ? -11.729 11.397 3.195 1.00 57.31 186 LEU A N 1
ATOM 1481 C CA . LEU A 1 186 ? -12.949 11.989 2.636 1.00 57.31 186 LEU A CA 1
ATOM 1482 C C . LEU A 1 186 ? -13.577 11.168 1.498 1.00 57.31 186 LEU A C 1
ATOM 1484 O O . LEU A 1 186 ? -14.782 11.248 1.302 1.00 57.31 186 LEU A O 1
ATOM 1488 N N . ASN A 1 187 ? -12.808 10.355 0.768 1.00 63.94 187 ASN A N 1
ATOM 1489 C CA . ASN A 1 187 ? -13.329 9.515 -0.321 1.00 63.94 187 ASN A CA 1
ATOM 1490 C C . ASN A 1 187 ? -13.355 8.012 -0.003 1.00 63.94 187 ASN A C 1
ATOM 1492 O O . ASN A 1 187 ? -13.826 7.224 -0.829 1.00 63.94 187 ASN A O 1
ATOM 1496 N N . LEU A 1 188 ? -12.873 7.614 1.175 1.00 70.31 188 LEU A N 1
ATOM 1497 C CA . LEU A 1 188 ? -12.742 6.211 1.535 1.00 70.31 188 LEU A CA 1
ATOM 1498 C C . LEU A 1 188 ? -14.115 5.636 1.882 1.00 70.31 188 LEU A C 1
ATOM 1500 O O . LEU A 1 188 ? -14.784 6.131 2.783 1.00 70.31 188 LEU A O 1
ATOM 1504 N N . LYS A 1 189 ? -14.526 4.575 1.188 1.00 77.00 189 LYS A N 1
ATOM 1505 C CA . LYS A 1 189 ? -15.807 3.891 1.421 1.00 77.00 189 LYS A CA 1
ATOM 1506 C C . LYS A 1 189 ? -15.661 2.664 2.304 1.00 77.00 189 LYS A C 1
ATOM 1508 O O . LYS A 1 189 ? -16.569 2.382 3.090 1.00 77.00 189 LYS A O 1
ATOM 1513 N N . THR A 1 190 ? -14.543 1.959 2.153 1.00 76.56 190 THR A N 1
ATOM 1514 C CA . THR A 1 190 ? -14.251 0.706 2.851 1.00 76.56 190 THR A CA 1
ATOM 1515 C C . THR A 1 190 ? -12.909 0.816 3.557 1.00 76.56 190 THR A C 1
ATOM 1517 O O . THR A 1 190 ? -11.893 1.102 2.920 1.00 76.56 190 THR A O 1
ATOM 1520 N N . LEU A 1 191 ? -12.911 0.561 4.862 1.00 75.38 191 LEU A N 1
ATOM 1521 C CA . LEU A 1 191 ? -11.725 0.570 5.707 1.00 75.38 191 LEU A CA 1
ATOM 1522 C C . LEU A 1 191 ? -11.600 -0.767 6.439 1.00 75.38 191 LEU A C 1
ATOM 1524 O O . LEU A 1 191 ? -12.529 -1.180 7.134 1.00 75.38 191 LEU A O 1
ATOM 1528 N N . ARG A 1 192 ? -10.447 -1.425 6.302 1.00 79.00 192 ARG A N 1
ATOM 1529 C CA . ARG A 1 192 ? -10.092 -2.634 7.056 1.00 79.00 192 ARG A CA 1
ATOM 1530 C C . ARG A 1 192 ? -8.834 -2.378 7.865 1.00 79.00 192 ARG A C 1
ATOM 1532 O O . ARG A 1 192 ? -7.838 -1.929 7.301 1.00 79.00 192 ARG A O 1
ATOM 1539 N N . ILE A 1 193 ? -8.875 -2.631 9.168 1.00 74.81 193 ILE A N 1
ATOM 1540 C CA . ILE A 1 193 ? -7.789 -2.248 10.079 1.00 74.81 193 ILE A CA 1
ATOM 1541 C C . ILE A 1 193 ? -7.503 -3.319 11.119 1.00 74.81 193 ILE A C 1
ATOM 1543 O O . ILE A 1 193 ? -8.426 -3.884 11.699 1.00 74.81 193 ILE A O 1
ATOM 1547 N N . THR A 1 194 ? -6.225 -3.527 11.429 1.00 70.69 194 THR A N 1
ATOM 1548 C CA . THR A 1 194 ? -5.815 -4.171 12.684 1.00 70.69 194 THR A CA 1
ATOM 1549 C C . THR A 1 194 ? -5.462 -3.124 13.715 1.00 70.69 194 THR A C 1
ATOM 1551 O O . THR A 1 194 ? -4.320 -2.663 13.786 1.00 70.69 194 THR A O 1
ATOM 1554 N N . ALA A 1 195 ? -6.451 -2.730 14.499 1.00 68.00 195 ALA A N 1
ATOM 1555 C CA . ALA A 1 195 ? -6.233 -1.796 15.580 1.00 68.00 195 ALA A CA 1
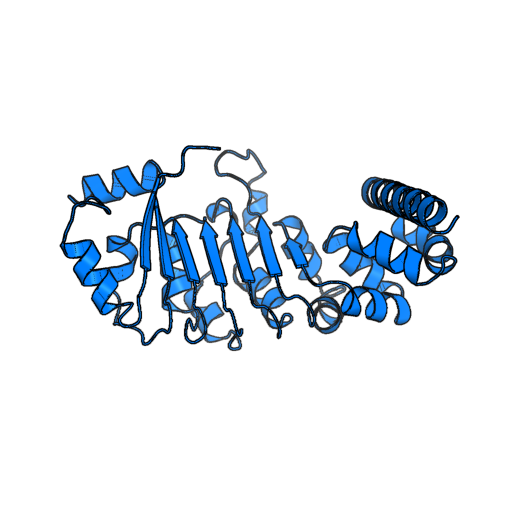ATOM 1556 C C . ALA A 1 195 ? -7.243 -2.018 16.700 1.00 68.00 195 ALA A C 1
ATOM 1558 O O . ALA A 1 195 ? -8.380 -2.410 16.441 1.00 68.00 195 ALA A O 1
ATOM 1559 N N . ASP A 1 196 ? -6.831 -1.732 17.934 1.00 70.56 196 ASP A N 1
ATOM 1560 C CA . ASP A 1 196 ? -7.763 -1.558 19.044 1.00 70.56 196 ASP A CA 1
ATOM 1561 C C . ASP A 1 196 ? -8.617 -0.297 18.784 1.00 70.56 196 ASP A C 1
ATOM 1563 O O . ASP A 1 196 ? -8.071 0.814 18.788 1.00 70.56 196 ASP A O 1
ATOM 1567 N N . PRO A 1 197 ? -9.941 -0.434 18.567 1.00 68.88 197 PRO A N 1
ATOM 1568 C CA . PRO A 1 197 ? -10.822 0.702 18.312 1.00 68.88 197 PRO A CA 1
ATOM 1569 C C . PRO A 1 197 ? -10.788 1.747 19.427 1.00 68.88 197 PRO A C 1
ATOM 1571 O O . PRO A 1 197 ? -10.928 2.933 19.150 1.00 68.88 197 PRO A O 1
ATOM 1574 N N . ILE A 1 198 ? -10.587 1.342 20.683 1.00 71.12 198 ILE A N 1
ATOM 1575 C CA . ILE A 1 198 ? -10.520 2.292 21.796 1.00 71.12 198 ILE A CA 1
ATOM 1576 C C . ILE A 1 198 ? -9.272 3.158 21.663 1.00 71.12 198 ILE A C 1
ATOM 1578 O O . ILE A 1 198 ? -9.361 4.377 21.713 1.00 71.12 198 ILE A O 1
ATOM 1582 N N . GLU A 1 199 ? -8.118 2.554 21.383 1.00 72.75 199 GLU A N 1
ATOM 1583 C CA . GLU A 1 199 ? -6.875 3.309 21.180 1.00 72.75 199 GLU A CA 1
ATOM 1584 C C . GLU A 1 199 ? -6.965 4.288 20.007 1.00 72.75 199 GLU A C 1
ATOM 1586 O O . GLU A 1 199 ? -6.389 5.378 20.033 1.00 72.75 199 GLU A O 1
ATOM 1591 N N . MET A 1 200 ? -7.699 3.894 18.968 1.00 70.25 200 MET A N 1
ATOM 1592 C CA . MET A 1 200 ? -7.948 4.754 17.825 1.00 70.25 200 MET A CA 1
ATOM 1593 C C . MET A 1 200 ? -8.863 5.914 18.168 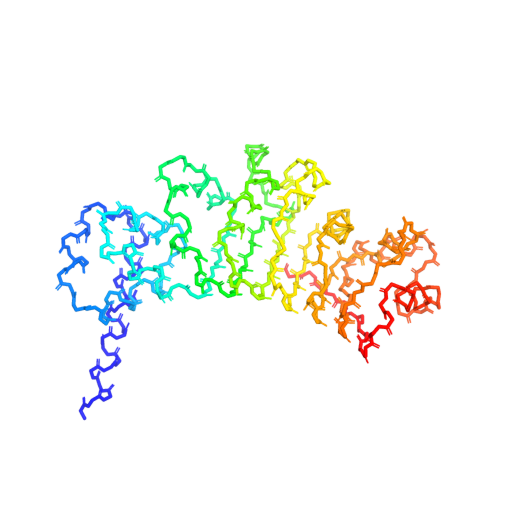1.00 70.25 200 MET A C 1
ATOM 1595 O O . MET A 1 200 ? -8.521 7.048 17.850 1.00 70.25 200 MET A O 1
ATOM 1599 N N . PHE A 1 201 ? -9.998 5.649 18.801 1.00 71.62 201 PHE A N 1
ATOM 1600 C CA . PHE A 1 201 ? -11.117 6.584 18.843 1.00 71.62 201 PHE A CA 1
ATOM 1601 C C . PHE A 1 201 ? -11.287 7.291 20.192 1.00 71.62 201 PHE A C 1
ATOM 1603 O O . PHE A 1 201 ? -12.022 8.258 20.276 1.00 71.62 201 PHE A O 1
ATOM 1610 N N . GLU A 1 202 ? -10.641 6.869 21.276 1.00 68.25 202 GLU A N 1
ATOM 1611 C CA . GLU A 1 202 ? -10.893 7.466 22.600 1.00 68.25 202 GLU A CA 1
ATOM 1612 C C . GLU A 1 202 ? -10.333 8.898 22.741 1.00 68.25 202 GLU A C 1
ATOM 1614 O O . GLU A 1 202 ? -10.748 9.656 23.618 1.00 68.25 202 GLU A O 1
ATOM 1619 N N . HIS A 1 203 ? -9.400 9.299 21.870 1.00 63.16 203 HIS A N 1
ATOM 1620 C CA . HIS A 1 203 ? -8.663 10.567 21.982 1.00 63.16 203 HIS A CA 1
ATOM 1621 C C . HIS A 1 203 ? -8.584 11.366 20.676 1.00 63.16 203 HIS A C 1
ATOM 1623 O O . HIS A 1 203 ? -7.608 12.084 20.455 1.00 63.16 203 HIS A O 1
ATOM 1629 N N . GLN A 1 204 ? -9.547 11.208 19.771 1.00 64.75 204 GLN A N 1
ATOM 1630 C CA . GLN A 1 204 ? -9.556 11.955 18.509 1.00 64.75 204 GLN A CA 1
ATOM 1631 C C . GLN A 1 204 ? -10.741 12.927 18.453 1.00 64.75 204 GLN A C 1
ATOM 1633 O O . GLN A 1 204 ? -11.730 12.764 19.161 1.00 64.75 204 GLN A O 1
ATOM 1638 N N . ASP A 1 205 ? -10.685 13.935 17.597 1.00 63.06 205 ASP A N 1
ATOM 1639 C CA . ASP A 1 205 ? -11.896 14.683 17.265 1.00 63.06 205 ASP A CA 1
ATOM 1640 C C . ASP A 1 205 ? -12.651 13.926 16.164 1.00 63.06 205 ASP A C 1
ATOM 1642 O O . ASP A 1 205 ? -11.999 13.364 15.277 1.00 63.06 205 ASP A O 1
ATOM 1646 N N . PRO A 1 206 ? -13.995 13.869 16.195 1.00 62.75 206 PRO A N 1
ATOM 1647 C CA . PRO A 1 206 ? -14.772 13.281 15.113 1.00 62.75 206 PRO A CA 1
ATOM 1648 C C . PRO A 1 206 ? -14.380 13.940 13.789 1.00 62.75 206 PRO A C 1
ATOM 1650 O O . PRO A 1 206 ? -14.483 15.157 13.639 1.00 62.75 206 PRO A O 1
ATOM 1653 N N . VAL A 1 207 ? -13.908 13.142 12.835 1.00 63.06 207 VAL A N 1
ATOM 1654 C CA . VAL A 1 207 ? -13.565 13.627 11.497 1.00 63.06 207 VAL A CA 1
ATOM 1655 C C . VAL A 1 207 ? -14.713 13.277 10.568 1.00 63.06 207 VAL A C 1
ATOM 1657 O O . VAL A 1 207 ? -15.078 12.104 10.474 1.00 63.06 207 VAL A O 1
ATOM 1660 N N . ASP A 1 208 ? -15.237 14.269 9.845 1.00 62.75 208 ASP A N 1
ATOM 1661 C CA . ASP A 1 208 ? -16.163 14.019 8.742 1.00 62.75 208 ASP A CA 1
ATOM 1662 C C . ASP A 1 208 ? -15.504 13.058 7.748 1.00 62.75 208 ASP A C 1
ATOM 1664 O O . ASP A 1 208 ? -14.511 13.381 7.090 1.00 62.75 208 ASP A O 1
ATOM 1668 N N . ASN A 1 209 ? -16.042 11.846 7.655 1.00 69.06 209 ASN A N 1
ATOM 1669 C CA . ASN A 1 209 ? -15.587 10.842 6.710 1.00 69.06 209 ASN A CA 1
ATOM 1670 C C . ASN A 1 209 ? -16.775 10.122 6.065 1.00 69.06 209 ASN A C 1
ATOM 1672 O O . ASN A 1 209 ? -17.887 10.061 6.595 1.00 69.06 209 ASN A O 1
ATOM 1676 N N . ASN A 1 210 ? -16.510 9.575 4.882 1.00 73.38 210 ASN A N 1
ATOM 1677 C CA . ASN A 1 210 ? -17.505 8.906 4.050 1.00 73.38 210 ASN A CA 1
ATOM 1678 C C . ASN A 1 210 ? -17.390 7.374 4.123 1.00 73.38 210 ASN A C 1
ATOM 1680 O O . ASN A 1 210 ? -17.820 6.677 3.198 1.00 73.38 210 ASN A O 1
ATOM 1684 N N . VAL A 1 211 ? -16.804 6.843 5.204 1.00 75.69 211 VAL A N 1
ATOM 1685 C CA . VAL A 1 211 ? -16.613 5.400 5.355 1.00 75.69 211 VAL A CA 1
ATOM 1686 C C . VAL A 1 211 ? -17.955 4.744 5.644 1.00 75.69 211 VAL A C 1
ATOM 1688 O O . VAL A 1 211 ? -18.552 4.890 6.707 1.00 75.69 211 VAL A O 1
ATOM 1691 N N . THR A 1 212 ? -18.412 3.962 4.676 1.00 80.69 212 THR A N 1
ATOM 1692 C CA . THR A 1 212 ? -19.668 3.210 4.748 1.00 80.69 212 THR A CA 1
ATOM 1693 C C . THR A 1 212 ? -19.487 1.789 5.278 1.00 80.69 212 THR A C 1
ATOM 1695 O O . THR A 1 212 ? -20.444 1.205 5.789 1.00 80.69 212 THR A O 1
ATOM 1698 N N . HIS A 1 213 ? -18.279 1.231 5.180 1.00 82.12 213 HIS A N 1
ATOM 1699 C CA . HIS A 1 213 ? -17.956 -0.131 5.599 1.00 82.12 213 HIS A CA 1
ATOM 1700 C C . HIS A 1 213 ? -16.665 -0.135 6.424 1.00 82.12 213 HIS A C 1
ATOM 1702 O O . HIS A 1 213 ? -15.609 0.242 5.916 1.00 82.12 213 HIS A O 1
ATOM 1708 N N . LEU A 1 214 ? -16.751 -0.583 7.679 1.00 81.00 214 LEU A N 1
ATOM 1709 C CA . LEU A 1 214 ? -15.613 -0.733 8.584 1.00 81.00 214 LEU A CA 1
ATOM 1710 C C . LEU A 1 214 ? -15.477 -2.197 8.999 1.00 81.00 214 LEU A C 1
ATOM 1712 O O . LEU A 1 214 ? -16.414 -2.790 9.538 1.00 81.00 214 LEU A O 1
ATOM 1716 N N . GLU A 1 215 ? -14.296 -2.759 8.782 1.00 81.38 215 GLU A N 1
ATOM 1717 C CA . GLU A 1 215 ? -13.933 -4.086 9.258 1.00 81.38 215 GLU A CA 1
ATOM 1718 C C . GLU A 1 215 ? -12.748 -3.976 10.219 1.00 81.38 215 GLU A C 1
ATOM 1720 O O . GLU A 1 215 ? -11.655 -3.541 9.850 1.00 81.38 215 GLU A O 1
ATOM 1725 N N . VAL A 1 216 ? -12.975 -4.357 11.473 1.00 78.06 216 VAL A N 1
ATOM 1726 C CA . VAL A 1 216 ? -11.945 -4.361 12.509 1.00 78.06 216 VAL A CA 1
ATOM 1727 C C . VAL A 1 216 ? -11.432 -5.782 12.667 1.00 78.06 216 VAL A C 1
ATOM 1729 O O . VAL A 1 216 ? -12.155 -6.696 13.072 1.00 78.06 216 VAL A O 1
ATOM 1732 N N . TRP A 1 217 ? -10.162 -5.964 12.345 1.00 74.25 217 TRP A N 1
ATOM 1733 C CA . TRP A 1 217 ? -9.455 -7.222 12.464 1.00 74.25 217 TRP A CA 1
ATOM 1734 C C . TRP A 1 217 ? -8.751 -7.307 13.808 1.00 74.25 217 TRP A C 1
ATOM 1736 O O . TRP A 1 217 ? -7.865 -6.514 14.123 1.00 74.25 217 TRP A O 1
ATOM 1746 N N . SER A 1 218 ? -9.136 -8.295 14.606 1.00 71.69 218 SER A N 1
ATOM 1747 C CA . SER A 1 218 ? -8.555 -8.511 15.921 1.00 71.69 218 SER A CA 1
ATOM 1748 C C . SER A 1 218 ? -7.490 -9.608 15.847 1.00 71.69 218 SER A C 1
ATOM 1750 O O . SER A 1 218 ? -7.813 -10.787 15.662 1.00 71.69 218 SER A O 1
ATOM 1752 N N . THR A 1 219 ? -6.221 -9.231 15.998 1.00 72.00 219 THR A N 1
ATOM 1753 C CA . THR A 1 219 ? -5.119 -10.166 16.273 1.00 72.00 219 THR A CA 1
ATOM 1754 C C . THR A 1 219 ? -5.127 -10.568 17.752 1.00 72.00 219 THR A C 1
ATOM 1756 O O . THR A 1 219 ? -5.711 -9.879 18.592 1.00 72.00 219 THR A O 1
ATOM 1759 N N . GLN A 1 220 ? -4.439 -11.658 18.107 1.00 72.50 220 GLN A N 1
ATOM 1760 C CA . GLN A 1 220 ? -4.307 -12.091 19.507 1.00 72.50 220 GLN A CA 1
ATOM 1761 C C . GLN A 1 220 ? -3.756 -10.979 20.419 1.00 72.50 220 GLN A C 1
ATOM 1763 O O . GLN A 1 220 ? -4.218 -10.822 21.544 1.00 72.50 220 GLN A O 1
ATOM 1768 N N . GLU A 1 221 ? -2.801 -10.194 19.924 1.00 70.56 221 GLU A N 1
ATOM 1769 C CA . GLU A 1 221 ? -2.216 -9.070 20.656 1.00 70.56 221 GLU A CA 1
ATOM 1770 C C . GLU A 1 221 ? -3.224 -7.936 20.860 1.00 70.56 221 GLU A C 1
ATOM 1772 O O . GLU A 1 221 ? -3.409 -7.477 21.985 1.00 70.56 221 GLU A O 1
ATOM 1777 N N . THR A 1 222 ? -3.946 -7.534 19.805 1.00 68.38 222 THR A N 1
ATOM 1778 C CA . THR A 1 222 ? -4.979 -6.491 19.931 1.00 68.38 222 THR A CA 1
ATOM 1779 C C . THR A 1 222 ? -6.091 -6.903 20.893 1.00 68.38 222 THR A C 1
ATOM 1781 O O . THR A 1 222 ? -6.514 -6.088 21.703 1.00 68.38 222 THR A O 1
ATOM 1784 N N . LEU A 1 223 ? -6.495 -8.180 20.891 1.00 71.75 223 LEU A N 1
ATOM 1785 C CA . LEU A 1 223 ? -7.471 -8.709 21.845 1.00 71.75 223 LEU A CA 1
ATOM 1786 C C . LEU A 1 223 ? -6.953 -8.643 23.284 1.00 71.75 223 LEU A C 1
ATOM 1788 O O . LEU A 1 223 ? -7.686 -8.210 24.168 1.00 71.75 223 LEU A O 1
ATOM 1792 N N . LEU A 1 224 ? -5.702 -9.042 23.532 1.00 73.56 224 LEU A N 1
ATOM 1793 C CA . LEU A 1 224 ? -5.090 -8.955 24.862 1.00 73.56 224 LEU A CA 1
ATOM 1794 C C . LEU A 1 224 ? -5.003 -7.500 25.350 1.00 73.56 224 LEU A C 1
ATOM 1796 O O . LEU A 1 224 ? -5.333 -7.218 26.504 1.00 73.56 224 LEU A O 1
ATOM 1800 N N . ASN A 1 225 ? -4.634 -6.567 24.473 1.00 71.50 225 ASN A N 1
ATOM 1801 C CA . ASN A 1 225 ? -4.577 -5.141 24.800 1.00 71.50 225 ASN A CA 1
ATOM 1802 C C . ASN A 1 225 ? -5.972 -4.573 25.107 1.00 71.50 225 ASN A C 1
ATOM 1804 O O . ASN A 1 225 ? -6.150 -3.903 26.123 1.00 71.50 225 ASN A O 1
ATOM 1808 N N . SER A 1 226 ? -6.992 -4.919 24.319 1.00 71.00 226 SER A N 1
ATOM 1809 C CA . SER A 1 226 ? -8.368 -4.509 24.610 1.00 71.00 226 SER A CA 1
ATOM 1810 C C . SER A 1 226 ? -8.870 -5.093 25.937 1.00 71.00 226 SER A C 1
ATOM 1812 O O . SER A 1 226 ? -9.450 -4.361 26.744 1.00 71.00 226 SER A O 1
ATOM 1814 N N . ILE A 1 227 ? -8.584 -6.374 26.218 1.00 73.62 227 ILE A N 1
ATOM 1815 C CA . ILE A 1 227 ? -8.975 -7.055 27.466 1.00 73.62 227 ILE A CA 1
ATOM 1816 C C . ILE A 1 227 ? -8.303 -6.416 28.683 1.00 73.62 227 ILE A C 1
ATOM 1818 O O . ILE A 1 227 ? -8.968 -6.190 29.693 1.00 73.62 227 ILE A O 1
ATOM 1822 N N . THR A 1 228 ? -7.009 -6.097 28.606 1.00 76.50 228 THR A N 1
ATOM 1823 C CA . THR A 1 228 ? -6.295 -5.428 29.712 1.00 76.50 228 THR A CA 1
ATOM 1824 C C . THR A 1 228 ? -6.856 -4.035 30.005 1.00 76.50 228 THR A C 1
ATOM 1826 O O . THR A 1 228 ? -6.848 -3.608 31.157 1.00 76.50 228 THR A O 1
ATOM 1829 N N . ARG A 1 229 ? -7.435 -3.364 29.001 1.00 71.56 229 ARG A N 1
ATOM 1830 C CA . ARG A 1 229 ? -8.188 -2.104 29.151 1.00 71.56 229 ARG A CA 1
ATOM 1831 C C . ARG A 1 229 ? -9.662 -2.303 29.534 1.00 71.56 229 ARG A C 1
ATOM 1833 O O . ARG A 1 229 ? -10.421 -1.340 29.613 1.00 71.56 229 ARG A O 1
ATOM 1840 N N . GLY A 1 230 ? -10.081 -3.541 29.796 1.00 70.50 230 GLY A N 1
ATOM 1841 C CA . GLY A 1 230 ? -11.443 -3.874 30.211 1.00 70.50 230 GLY A CA 1
ATOM 1842 C C . GLY A 1 230 ? -12.475 -3.731 29.093 1.00 70.50 230 GLY A C 1
ATOM 1843 O O . GLY A 1 230 ? -13.625 -3.389 29.367 1.00 70.50 230 GLY A O 1
ATOM 1844 N N . SER A 1 231 ? -12.071 -3.956 27.843 1.00 71.44 231 SER A N 1
ATOM 1845 C CA . SER A 1 231 ? -12.930 -3.838 26.668 1.00 71.44 231 SER A CA 1
ATOM 1846 C C . SER A 1 231 ? -12.829 -5.061 25.760 1.00 71.44 231 SER A C 1
ATOM 1848 O O . SER A 1 231 ? -11.783 -5.694 25.629 1.00 71.44 231 SER A O 1
ATOM 1850 N N . LEU A 1 232 ? -13.942 -5.411 25.126 1.00 71.25 232 LEU A N 1
ATOM 1851 C CA . LEU A 1 232 ? -14.016 -6.491 24.147 1.00 71.25 232 LEU A CA 1
ATOM 1852 C C . LEU A 1 232 ? -14.693 -5.925 22.891 1.00 71.25 232 LEU A C 1
ATOM 1854 O O . LEU A 1 232 ? -15.863 -5.554 22.991 1.00 71.25 232 LEU A O 1
ATOM 1858 N N . PRO A 1 233 ? -14.002 -5.862 21.732 1.00 63.66 233 PRO A N 1
ATOM 1859 C CA . PRO A 1 233 ? -14.483 -5.220 20.499 1.00 63.66 233 PRO A CA 1
ATOM 1860 C C . PRO A 1 233 ? -15.899 -5.605 20.059 1.00 63.66 233 PRO A C 1
ATOM 1862 O O . PRO A 1 233 ? -16.635 -4.769 19.551 1.00 63.66 233 PRO A O 1
ATOM 1865 N N . SER A 1 234 ? -16.325 -6.838 20.331 1.00 66.06 234 SER A N 1
ATOM 1866 C CA . SER A 1 234 ? -17.659 -7.337 19.988 1.00 66.06 234 SER A CA 1
ATOM 1867 C C . SER A 1 234 ? -18.719 -7.163 21.084 1.00 66.06 234 SER A C 1
ATOM 1869 O O . SER A 1 234 ? -19.908 -7.288 20.793 1.00 66.06 234 SER A O 1
ATOM 1871 N N . VAL A 1 235 ? -18.324 -6.866 22.326 1.00 68.50 235 VAL A N 1
ATOM 1872 C CA . VAL A 1 235 ? -19.202 -6.894 23.514 1.00 68.50 235 VAL A CA 1
ATOM 1873 C C . VAL A 1 235 ? -19.390 -5.505 24.130 1.00 68.50 235 VAL A C 1
ATOM 1875 O O . VAL A 1 235 ? -20.461 -5.194 24.652 1.00 68.50 235 VAL A O 1
ATOM 1878 N N . ASP A 1 236 ? -18.365 -4.656 24.080 1.00 77.12 236 ASP A N 1
ATOM 1879 C CA . ASP A 1 236 ? -18.366 -3.370 24.769 1.00 77.12 236 ASP A CA 1
ATOM 1880 C C . ASP A 1 236 ? -19.146 -2.306 23.985 1.00 77.12 236 ASP A C 1
ATOM 1882 O O . ASP A 1 236 ? -18.735 -1.849 22.918 1.00 77.12 236 ASP A O 1
ATOM 1886 N N . ARG A 1 237 ? -20.269 -1.850 24.553 1.00 77.56 237 ARG A N 1
ATOM 1887 C CA . ARG A 1 237 ? -21.104 -0.788 23.968 1.00 77.56 237 ARG A CA 1
ATOM 1888 C C . ARG A 1 237 ? -20.350 0.525 23.762 1.00 77.56 237 ARG A C 1
ATOM 1890 O O . ARG A 1 237 ? -20.721 1.283 22.868 1.00 77.56 237 ARG A O 1
ATOM 1897 N N . ARG A 1 238 ? -19.301 0.793 24.549 1.00 77.94 238 ARG A N 1
ATOM 1898 C CA . ARG A 1 238 ? -18.463 1.992 24.390 1.00 77.94 238 ARG A CA 1
ATOM 1899 C C . ARG A 1 238 ? -17.782 2.015 23.026 1.00 77.94 238 ARG A C 1
ATOM 1901 O O . ARG A 1 238 ? -17.714 3.072 22.413 1.00 77.94 238 ARG A O 1
ATOM 1908 N N . ILE A 1 239 ? -17.372 0.855 22.515 1.00 76.56 239 ILE A N 1
ATOM 1909 C CA . ILE A 1 239 ? -16.711 0.734 21.210 1.00 76.56 239 ILE A CA 1
ATOM 1910 C C . ILE A 1 239 ? -17.677 1.091 20.083 1.00 76.56 239 ILE A C 1
ATOM 1912 O O . ILE A 1 239 ? -17.340 1.895 19.221 1.00 76.56 239 ILE A O 1
ATOM 1916 N N . TYR A 1 240 ? -18.905 0.572 20.123 1.00 79.06 240 TYR A N 1
ATOM 1917 C CA . TYR A 1 240 ? -19.932 0.924 19.140 1.00 79.06 240 TYR A CA 1
ATOM 1918 C C . TYR A 1 240 ? -20.298 2.410 19.190 1.00 79.06 240 TYR A C 1
ATOM 1920 O O . TYR A 1 240 ? -20.505 3.023 18.145 1.00 79.06 240 TYR A O 1
ATOM 1928 N N . HIS A 1 241 ? -20.361 2.996 20.390 1.00 81.88 241 HIS A N 1
ATOM 1929 C CA . HIS A 1 241 ? -20.622 4.424 20.547 1.00 81.88 241 HIS A CA 1
ATOM 1930 C C . HIS A 1 241 ? -19.499 5.275 19.948 1.00 81.88 241 HIS A C 1
ATOM 1932 O O . HIS A 1 241 ? -19.784 6.171 19.158 1.00 81.88 241 HIS A O 1
ATOM 1938 N N . LEU A 1 242 ? -18.238 4.953 20.258 1.00 78.81 242 LEU A N 1
ATOM 1939 C CA . LEU A 1 242 ? -17.074 5.613 19.670 1.00 78.81 242 LEU A CA 1
ATOM 1940 C C . LEU A 1 242 ? -17.098 5.486 18.143 1.00 78.81 242 LEU A C 1
ATOM 1942 O O . LEU A 1 242 ? -17.095 6.497 17.455 1.00 78.81 242 LEU A O 1
ATOM 1946 N N . ILE A 1 243 ? -17.240 4.275 17.599 1.00 79.00 243 ILE A N 1
ATOM 1947 C CA . ILE A 1 243 ? -17.315 4.056 16.145 1.00 79.00 243 ILE A CA 1
ATOM 1948 C C . ILE A 1 243 ? -18.443 4.885 15.514 1.00 79.00 243 ILE A C 1
ATOM 1950 O O . ILE A 1 243 ? -18.228 5.497 14.475 1.00 79.00 243 ILE A O 1
ATOM 1954 N N . GLY A 1 244 ? -19.620 4.959 16.139 1.00 78.81 244 GLY A N 1
ATOM 1955 C CA . GLY A 1 244 ? -20.733 5.770 15.636 1.00 78.81 244 GLY A CA 1
ATOM 1956 C C . GLY A 1 244 ? -20.455 7.278 15.629 1.00 78.81 244 GLY A C 1
ATOM 1957 O O . GLY A 1 244 ? -20.951 7.973 14.746 1.00 78.81 244 GLY A O 1
ATOM 1958 N N . LEU A 1 245 ? -19.650 7.781 16.571 1.00 79.75 245 LEU A N 1
ATOM 1959 C CA . LEU A 1 245 ? -19.215 9.181 16.590 1.00 79.75 245 LEU A CA 1
ATOM 1960 C C . LEU A 1 245 ? -18.221 9.486 15.464 1.00 79.75 245 LEU A C 1
ATOM 1962 O O . LEU A 1 245 ? -18.326 10.539 14.842 1.00 79.75 245 LEU A O 1
ATOM 1966 N N . TYR A 1 246 ? -17.284 8.576 15.182 1.00 75.81 246 TYR A N 1
ATOM 1967 C CA . TYR A 1 246 ? -16.298 8.779 14.113 1.00 75.81 246 TYR A CA 1
ATOM 1968 C C . TYR A 1 246 ? -16.835 8.460 12.730 1.00 75.81 246 TYR A C 1
ATOM 1970 O O . TYR A 1 246 ? -16.403 9.085 11.776 1.00 75.81 246 TYR A O 1
ATOM 1978 N N . PHE A 1 247 ? -17.753 7.509 12.587 1.00 78.56 247 PHE A N 1
ATOM 1979 C CA . PHE A 1 247 ? -18.251 7.048 11.293 1.00 78.56 247 PHE A CA 1
ATOM 1980 C C . PHE A 1 247 ? -19.769 7.243 11.209 1.00 78.56 247 PHE A C 1
ATOM 1982 O O . PHE A 1 247 ? -20.528 6.271 11.207 1.00 78.56 247 PHE A O 1
ATOM 1989 N N . PRO A 1 248 ? -20.251 8.495 11.117 1.00 78.88 248 PRO A N 1
ATOM 1990 C CA . PRO A 1 248 ? -21.686 8.780 11.094 1.00 78.88 248 PRO A CA 1
ATOM 1991 C C . PRO A 1 248 ? -22.386 8.208 9.850 1.00 78.88 248 PRO A C 1
ATOM 1993 O O . PRO A 1 248 ? -23.598 8.006 9.852 1.00 78.88 248 PRO A O 1
ATOM 1996 N N . THR A 1 249 ? -21.632 7.930 8.781 1.00 83.44 249 THR A N 1
ATOM 1997 C CA . THR A 1 249 ? -22.135 7.359 7.522 1.00 83.44 249 THR A CA 1
ATOM 1998 C C . THR A 1 249 ? -22.024 5.830 7.453 1.00 83.44 249 THR A C 1
ATOM 2000 O O . THR A 1 249 ? -22.355 5.235 6.419 1.00 83.44 249 THR A O 1
ATOM 2003 N N . LEU A 1 250 ? -21.600 5.178 8.543 1.00 84.12 250 LEU A N 1
ATOM 2004 C CA . LEU A 1 250 ? -21.354 3.742 8.585 1.00 84.12 250 LEU A CA 1
ATOM 2005 C C . LEU A 1 250 ? -22.639 2.941 8.359 1.00 84.12 250 LEU A C 1
ATOM 2007 O O . LEU A 1 250 ? -23.641 3.106 9.051 1.00 84.12 250 LEU A O 1
ATOM 2011 N N . ARG A 1 251 ? -22.594 2.025 7.392 1.00 86.94 251 ARG A N 1
ATOM 2012 C CA . ARG A 1 251 ? -23.694 1.108 7.056 1.00 86.94 251 ARG A CA 1
ATOM 2013 C C . ARG A 1 251 ? -23.424 -0.318 7.510 1.00 86.94 251 ARG A 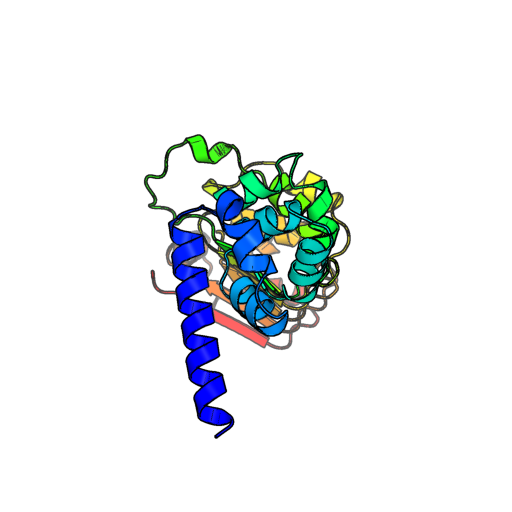C 1
ATOM 2015 O O . ARG A 1 251 ? -24.360 -1.087 7.694 1.00 86.94 251 ARG A O 1
ATOM 2022 N N . SER A 1 252 ? -22.152 -0.677 7.652 1.00 88.19 252 SER A N 1
ATOM 2023 C CA . SER A 1 252 ? -21.706 -2.021 8.006 1.00 88.19 252 SER A CA 1
ATOM 2024 C C . SER A 1 252 ? -20.500 -1.950 8.927 1.00 88.19 252 SER A C 1
ATOM 2026 O O . SER A 1 252 ? -19.517 -1.285 8.601 1.00 88.19 252 SER A O 1
ATOM 2028 N N . LEU A 1 253 ? -20.565 -2.700 10.023 1.00 84.00 253 LEU A N 1
ATOM 2029 C CA . LEU A 1 253 ? -19.472 -2.917 10.962 1.00 84.00 253 LEU A CA 1
ATOM 2030 C C . LEU A 1 253 ? -19.289 -4.421 11.162 1.00 84.00 253 LEU A C 1
ATOM 2032 O O . LEU A 1 253 ? -20.254 -5.111 11.492 1.00 84.00 253 LEU A O 1
ATOM 2036 N N . SER A 1 254 ? -18.068 -4.918 10.998 1.00 84.50 254 SER A N 1
ATOM 2037 C CA . SER A 1 254 ? -17.728 -6.309 11.306 1.00 84.50 254 SER A CA 1
ATOM 2038 C C . SER A 1 254 ? -16.450 -6.402 12.127 1.00 84.50 254 SER A C 1
ATOM 2040 O O . SER A 1 254 ? -15.492 -5.665 11.901 1.00 84.50 254 SER A O 1
ATOM 2042 N N . PHE A 1 255 ? -16.445 -7.339 13.074 1.00 78.50 255 PHE A N 1
ATOM 2043 C CA . PHE A 1 255 ? -15.271 -7.711 13.855 1.00 78.50 255 PHE A CA 1
ATOM 2044 C C . PHE A 1 255 ? -14.841 -9.112 13.439 1.00 78.50 255 PHE A C 1
ATOM 2046 O O . PHE A 1 255 ? -15.597 -10.067 13.626 1.00 78.50 255 PHE A O 1
ATOM 2053 N N . THR A 1 256 ? -13.640 -9.231 12.882 1.00 78.12 256 THR A N 1
ATOM 2054 C CA . THR A 1 256 ? -13.112 -10.503 12.376 1.00 78.12 256 THR A CA 1
ATOM 2055 C C . THR A 1 256 ? -11.861 -10.866 13.164 1.00 78.12 256 THR A C 1
ATOM 2057 O O . THR A 1 256 ? -10.914 -10.085 13.235 1.00 78.12 256 THR A O 1
ATOM 2060 N N . GLN A 1 257 ? -11.826 -12.058 13.759 1.00 71.75 257 GLN A N 1
ATOM 2061 C CA . GLN A 1 257 ? -10.600 -12.566 14.364 1.00 71.75 257 GLN A CA 1
ATOM 2062 C C . GLN A 1 257 ? -9.710 -13.160 13.275 1.00 71.75 257 GLN A C 1
ATOM 2064 O O . GLN A 1 257 ? -10.126 -14.075 12.567 1.00 71.75 257 GLN A O 1
ATOM 2069 N N . ILE A 1 258 ? -8.478 -12.666 13.169 1.00 67.56 258 ILE A N 1
ATOM 2070 C CA . ILE A 1 258 ? -7.489 -13.222 12.245 1.00 67.56 258 ILE A CA 1
ATOM 2071 C C . ILE A 1 258 ? -6.566 -14.145 13.033 1.00 67.56 258 ILE A C 1
ATOM 2073 O O . ILE A 1 258 ? -5.866 -13.719 13.956 1.00 67.56 258 ILE A O 1
ATOM 2077 N N . GLY A 1 259 ? -6.606 -15.435 12.695 1.00 54.59 259 GLY A N 1
ATOM 2078 C CA . GLY A 1 259 ? -5.635 -16.414 13.178 1.00 54.59 259 GLY A CA 1
ATOM 2079 C C . GLY A 1 259 ? -4.261 -16.148 12.561 1.00 54.59 259 GLY A C 1
ATOM 2080 O O . GLY A 1 259 ? -4.182 -15.672 11.433 1.00 54.59 259 GLY A O 1
ATOM 2081 N N . LYS A 1 260 ? -3.180 -16.438 13.299 1.00 46.38 260 LYS A N 1
ATOM 2082 C CA . LYS A 1 260 ? -1.808 -16.325 12.777 1.00 46.38 260 LYS A CA 1
ATOM 2083 C C . LYS A 1 260 ? -1.689 -17.148 11.484 1.00 46.38 260 LYS A C 1
ATOM 2085 O O . LYS A 1 260 ? -1.804 -18.371 11.551 1.00 46.38 260 LYS A O 1
ATOM 2090 N N . HIS A 1 261 ? -1.471 -16.479 10.355 1.00 37.56 261 HIS A N 1
ATOM 2091 C CA . HIS A 1 261 ? -0.877 -17.081 9.164 1.00 37.56 261 HIS A CA 1
ATOM 2092 C C . HIS A 1 261 ? 0.623 -16.811 9.180 1.00 37.56 261 HIS A C 1
ATOM 2094 O O . HIS A 1 261 ? 1.003 -15.673 9.542 1.00 37.56 261 HIS A O 1
#

Foldseek 3Di:
DVVVVVVVLLVVLLVVLVVCQVPVCLVVCVVVLVPDDLVSNLSSLVSHALLSLLVQLLPDVVSLQSLLVNAAEHEDELVNLVRCLDPSRLVSLLRNQQNHAYYEYEYAAPPPPPDPVLAPAEPLSVLSSCLSNQNHAEYEYAHECVSYDDDLQVRLQVHDQRLYQYYAYHYEAPVQLSCVQRHPQANHQEYHDAYQLCSNQVPHQQDDHNHAYYEYEYEPVRQVVQVVVVHGCVPDVVSVVSCCSNCVNYNYYYYHYDDDD

Secondary structure (DSSP, 8-state):
-HHHHHHHHHHHHHHHHHHHHHHT-HHHHHHHHHTS-HHHHHHHHHHS-HHHHHHHHTT-HHHHHHHHHH--EEEEEHHHHHHHTSTTTHHHHHHHSTT--EEEEEPPPTT----GGGGG-BHHHHHHHHTT-TT--EEEEES-GGG-BS-HHHHHTTS-----SEEEEES-HHHHHHHHHHS--TT--EEEE-S-HHHHHTTSPPP-----EEEEEE-HHHHHHHHHTT--TTT-HHHHHHHHHH-TT--EEEEEE----

Sequence (261 aa):
MSQFFGNSTFLLGRYLATNLAVNRAFAMARGFIESFPVEIRLLIYRECSFTDLAHLATLCRTTLNEVGDCTRSAVIDIEDIRLLTRPAITPFLHRICSNILDLRVELPPPNNIYDYSCHRVTWRMLFGIMQHMRNLRTLEITGDVIYVSGDLQSIVQSLPQIPLQEATIYIGNSASVQLFRHCSILNLKTLRITADPIEMFEHQDPVDNNVTHLEVWSTQETLLNSITRGSLPSVDRRIYHLIGLYFPTLRSLSFTQIGKH

Radius of gyration: 21.06 Å; chains: 1; bounding box: 45×40×65 Å

Organism: NCBI:txid1069075

pLDDT: mean 71.82, std 12.32, range [34.88, 88.81]